Protein AF-A0A6G6Z440-F1 (afdb_monomer)

Sequence (287 aa):
MNISVQVFDPDRIATDVQLFCSEIDHDPWVMFHGTSGFNADAIEREGFRPQLNMVSREELQRVASVYEAMKWAGESWGGLPVLKPFSLDHDLRDPTTGLLFFAETSLRALLYATLDFAGGEKLRALRFAFADLDSYLREPAVRERHETKMLANFRSLIGMNAHPSMIEIARPVKVDLDWLREQMDALANIRWVADDAERRHDHGIVYAVKMTPDDLQGLQWNSSMGIEATTTIPASKMLAKIAVPRDYSCNLFADCGDEYIRRQSAGLIPALARQANRAAPGSVSLT

pLDDT: mean 91.92, std 10.69, range [34.53, 98.75]

Nearest PDB structures (foldseek):
  5qsu-assembly3_B  TM=1.880E-01  e=3.487E+00  Homo sapiens

Solvent-accessible surface area (backbone atoms only — not comparable to full-atom values): 15704 Å² total; per-residue (Å²): 134,85,58,42,78,49,76,71,50,72,63,44,39,74,74,68,72,37,69,59,59,67,76,59,66,67,32,40,37,39,36,14,36,31,31,32,42,88,50,44,69,56,34,64,74,67,11,51,58,47,57,82,61,98,68,48,65,69,59,53,46,55,58,52,48,54,32,59,74,57,74,47,61,67,83,47,74,54,4,48,68,35,35,45,59,52,37,56,66,49,51,42,58,46,90,89,49,38,59,36,70,26,22,77,40,56,64,64,9,44,49,33,16,22,49,79,18,15,67,33,68,66,27,28,10,47,46,39,34,54,52,34,53,51,42,47,74,72,33,69,67,54,45,53,53,50,53,50,52,36,49,50,54,33,52,49,38,58,76,67,67,52,60,69,69,59,48,60,74,39,52,72,71,86,77,58,66,66,62,50,50,54,52,50,63,77,40,42,68,61,52,47,55,26,51,47,32,42,71,62,40,73,25,7,29,35,37,37,33,55,57,55,83,82,55,52,73,51,47,46,71,39,99,89,72,29,34,37,28,69,51,69,46,54,42,87,34,45,53,30,38,31,60,38,62,46,86,50,77,74,67,89,80,64,83,54,61,70,62,53,54,55,36,59,72,37,55,45,54,42,50,38,54,53,50,55,61,66,75,52,86,74,80,73,84,82,125

Secondary structure (DSSP, 8-state):
--PEEEPP-HHHHHHHS-SS-HHHHT-TTEEEEEEEGGGHHHHHHH-B--PPPSS-HHHHHHHHHHHHHHT---S-TTSHHHIIIIIIIIITSSTT---EEEBSSHHHHHHHTSGGGTT-HHHHHHHHHHHHHHHHHH-HHHHHHHHHHHHHHHHHHHHTT--HHHHHHT---PPPHHHHHHHHHTTHHHHHHHHHHHHH-SEEEEEEEE--GGGGTTEEEETTTEEEESS-B-GGGEEEEEEEETT----TT---HHHHHHHTTSSHHHHHH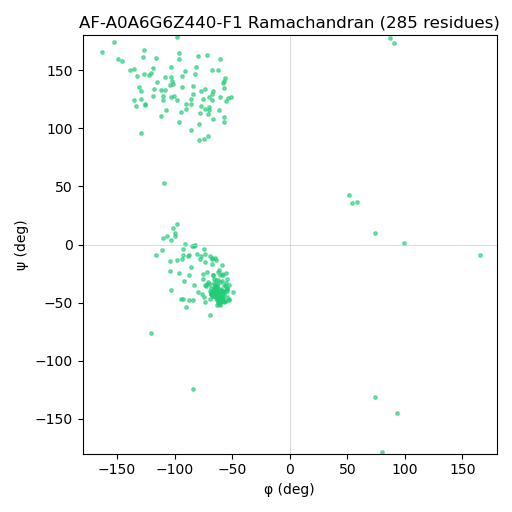HHHHHH-TT-----

Mean predicted aligned error: 5.08 Å

Foldseek 3Di:
DDAAEDEADVVCCVPVVAGDPCVQQLPLQKWKAKAFPVCVVVCLVFNDDLDLDPAALVLLVLLLVLCLVQVHCFPDCLANVCQCCPPNVPQCVDNVFGKDFIASGLLVNVQCFELCNQVHSNLNRHLRSLVRLVCCLVPPVSLVVSQVVLVVVLVVCVVVVHDPVVNVSSPHDDDDSVVSVVSCVVSVVSNCSSVVSSVPRQWMKMWMFGDDLVQLVQWAADPVGHIMGRHGDGSVRTRHMYIGGHPDDRDPPSDPPVSSVSSCVDHDNVSNVVVVVVVDPPPDDDD

Radius of gyration: 21.65 Å; Cα contacts (8 Å, |Δi|>4): 440; chains: 1; bounding box: 49×53×55 Å

Structure (mmCIF, N/CA/C/O backbone):
data_AF-A0A6G6Z440-F1
#
_entry.id   AF-A0A6G6Z440-F1
#
loop_
_atom_site.group_PDB
_atom_site.id
_atom_site.type_symbol
_atom_site.label_atom_id
_atom_site.label_alt_id
_atom_site.label_comp_id
_atom_site.label_asym_id
_atom_site.label_entity_id
_atom_site.label_seq_id
_atom_site.pdbx_PDB_ins_code
_atom_site.Cartn_x
_atom_site.Cartn_y
_atom_site.Cartn_z
_atom_site.occupancy
_atom_site.B_iso_or_equiv
_atom_site.auth_seq_id
_atom_site.auth_comp_id
_atom_site.auth_asym_id
_atom_site.auth_atom_id
_atom_site.pdbx_PDB_model_num
ATOM 1 N N . MET A 1 1 ? -10.054 -11.660 27.074 1.00 59.09 1 MET A N 1
ATOM 2 C CA . MET A 1 1 ? -10.934 -10.547 26.659 1.00 59.09 1 MET A CA 1
ATOM 3 C C . MET A 1 1 ? -11.749 -11.037 25.484 1.00 59.09 1 MET A C 1
ATOM 5 O O . MET A 1 1 ? -11.172 -11.704 24.637 1.00 59.09 1 MET A O 1
ATOM 9 N N . ASN A 1 2 ? -13.050 -10.754 25.455 1.00 77.88 2 ASN A N 1
ATOM 10 C CA . ASN A 1 2 ? -13.907 -11.158 24.343 1.00 77.88 2 ASN A CA 1
ATOM 11 C C . ASN A 1 2 ? -14.021 -9.980 23.375 1.00 77.88 2 ASN A C 1
ATOM 13 O O . ASN A 1 2 ? -14.682 -8.996 23.693 1.00 77.88 2 ASN A O 1
ATOM 17 N N . ILE A 1 3 ? -13.341 -10.073 22.233 1.00 89.69 3 ILE A N 1
ATOM 18 C CA . ILE A 1 3 ? -13.532 -9.149 21.109 1.00 89.69 3 ILE A CA 1
ATOM 19 C C . ILE A 1 3 ? -14.946 -9.381 20.571 1.00 89.69 3 ILE A C 1
ATOM 21 O O . ILE A 1 3 ? -15.341 -10.530 20.360 1.00 89.69 3 ILE A O 1
ATOM 25 N N . SER A 1 4 ? -15.710 -8.311 20.356 1.00 93.69 4 SER A N 1
ATOM 26 C CA . SER A 1 4 ? -17.041 -8.417 19.757 1.00 93.69 4 SER A CA 1
ATOM 27 C C . SER A 1 4 ? -16.920 -8.805 18.280 1.00 93.69 4 SER A C 1
ATOM 29 O O . SER A 1 4 ? -16.320 -8.082 17.486 1.00 93.69 4 SER A O 1
ATOM 31 N N . VAL A 1 5 ? -17.461 -9.960 17.893 1.00 94.00 5 VAL A N 1
ATOM 32 C CA . VAL A 1 5 ? -17.511 -10.373 16.484 1.00 94.00 5 VAL A CA 1
ATOM 33 C C . VAL A 1 5 ? -18.811 -9.852 15.888 1.00 94.00 5 VAL A C 1
ATOM 35 O O . VAL A 1 5 ? -19.889 -10.252 16.326 1.00 94.00 5 VAL A O 1
ATOM 38 N N . GLN A 1 6 ? -18.709 -8.961 14.904 1.00 95.38 6 GLN A N 1
ATOM 39 C CA . GLN A 1 6 ? -19.866 -8.456 14.167 1.00 95.38 6 GLN A CA 1
ATOM 40 C C . GLN A 1 6 ? -19.961 -9.120 12.790 1.00 95.38 6 GLN A C 1
ATOM 42 O O . GLN A 1 6 ? -18.967 -9.586 12.229 1.00 95.38 6 GLN A O 1
ATOM 47 N N . VAL A 1 7 ? -21.183 -9.199 12.270 1.00 94.94 7 VAL A N 1
ATOM 48 C CA . VAL A 1 7 ? -21.471 -9.795 10.962 1.00 94.94 7 VAL A CA 1
ATOM 49 C C . VAL A 1 7 ? -21.242 -8.746 9.881 1.00 94.94 7 VAL A C 1
ATOM 51 O O . VAL A 1 7 ? -21.651 -7.598 10.042 1.00 94.94 7 VAL A O 1
ATOM 54 N N . PHE A 1 8 ? -20.592 -9.147 8.791 1.00 96.00 8 PHE A N 1
ATOM 55 C CA . PHE A 1 8 ? -20.442 -8.300 7.616 1.00 96.00 8 PHE A CA 1
ATOM 56 C C . PHE A 1 8 ? -21.798 -8.076 6.947 1.00 96.00 8 PHE A C 1
ATOM 58 O O . PHE A 1 8 ? -22.486 -9.033 6.597 1.00 96.00 8 PHE A O 1
ATOM 65 N N . ASP A 1 9 ? -22.158 -6.809 6.780 1.00 93.81 9 ASP A N 1
ATOM 66 C CA . ASP A 1 9 ? -23.457 -6.373 6.283 1.00 93.81 9 ASP A CA 1
ATOM 67 C C . ASP A 1 9 ? -23.237 -5.375 5.131 1.00 93.81 9 ASP A C 1
ATOM 69 O O . ASP A 1 9 ? -22.963 -4.197 5.380 1.00 93.81 9 ASP A O 1
ATOM 73 N N . PRO A 1 10 ? -23.276 -5.833 3.865 1.00 89.88 10 PRO A N 1
ATOM 74 C CA . PRO A 1 10 ? -23.046 -4.961 2.718 1.00 89.88 10 PRO A CA 1
ATOM 75 C C . PRO A 1 10 ? -24.149 -3.911 2.547 1.00 89.88 10 PRO A C 1
ATOM 77 O O . PRO A 1 10 ? -23.870 -2.838 2.010 1.00 89.88 10 PRO A O 1
ATOM 80 N N . ASP A 1 11 ? -25.365 -4.186 3.028 1.00 88.81 11 ASP A N 1
ATOM 81 C CA . ASP A 1 11 ? -26.477 -3.243 2.940 1.00 88.81 11 ASP A CA 1
ATOM 82 C C . ASP A 1 11 ? -26.211 -2.043 3.850 1.00 88.81 11 ASP A C 1
ATOM 84 O O . ASP A 1 11 ? -26.340 -0.910 3.394 1.00 88.81 11 ASP A O 1
ATOM 88 N N . ARG A 1 12 ? -25.705 -2.267 5.072 1.00 87.44 12 ARG A N 1
ATOM 89 C CA . ARG A 1 12 ? -25.276 -1.180 5.975 1.00 87.44 12 ARG A CA 1
ATOM 90 C C . ARG A 1 12 ? -24.197 -0.288 5.364 1.00 87.44 12 ARG A C 1
ATOM 92 O O . ARG A 1 12 ? -24.234 0.930 5.525 1.00 87.44 12 ARG A O 1
ATOM 99 N N . ILE A 1 13 ? -23.240 -0.874 4.647 1.00 88.44 13 ILE A N 1
ATOM 100 C CA . ILE A 1 13 ? -22.201 -0.099 3.955 1.00 88.44 13 ILE A CA 1
ATOM 101 C C . ILE A 1 13 ? -22.841 0.782 2.875 1.00 88.44 13 ILE A C 1
ATOM 103 O O . ILE A 1 13 ? -22.465 1.945 2.729 1.00 88.44 13 ILE A O 1
ATOM 107 N N . ALA A 1 14 ? -23.812 0.242 2.134 1.00 85.69 14 ALA A N 1
ATOM 108 C CA . ALA A 1 14 ? -24.500 0.954 1.065 1.00 85.69 14 ALA A CA 1
ATOM 109 C C . ALA A 1 14 ? -25.462 2.044 1.575 1.00 85.69 14 ALA A C 1
ATOM 111 O O . ALA A 1 14 ? -25.615 3.063 0.901 1.00 85.69 14 ALA A O 1
ATOM 112 N N . THR A 1 15 ? -26.109 1.847 2.728 1.00 84.50 15 THR A N 1
ATOM 113 C CA . THR A 1 15 ? -27.111 2.776 3.278 1.00 84.50 15 THR A CA 1
ATOM 114 C C . THR A 1 15 ? -26.525 3.802 4.234 1.00 84.50 15 THR A C 1
ATOM 116 O O . THR A 1 15 ? -26.834 4.986 4.122 1.00 84.50 15 THR A O 1
ATOM 119 N N . ASP A 1 16 ? -25.686 3.355 5.166 1.00 83.94 16 ASP A N 1
ATOM 120 C CA . ASP A 1 16 ? -25.259 4.143 6.327 1.00 83.94 16 ASP A CA 1
ATOM 121 C C . ASP A 1 16 ? -23.783 4.536 6.268 1.00 83.94 16 ASP A C 1
ATOM 123 O O . ASP A 1 16 ? -23.312 5.277 7.134 1.00 83.94 16 ASP A O 1
ATOM 127 N N . VAL A 1 17 ? -23.048 4.053 5.256 1.00 87.00 17 VAL A N 1
ATOM 128 C CA . VAL A 1 17 ? -21.617 4.343 5.074 1.00 87.00 17 VAL A CA 1
ATOM 129 C C . VAL A 1 17 ? -20.823 3.896 6.321 1.00 87.00 17 VAL A C 1
ATOM 131 O O . VAL A 1 17 ? -19.866 4.532 6.759 1.00 87.00 17 VAL A O 1
ATOM 134 N N . GLN A 1 18 ? -21.249 2.777 6.917 1.00 89.69 18 GLN A N 1
ATOM 135 C CA . GLN A 1 18 ? -20.724 2.216 8.165 1.00 89.69 18 GLN A CA 1
ATOM 136 C C . GLN A 1 18 ? -20.456 0.721 8.019 1.00 89.69 18 GLN A C 1
ATOM 138 O O . GLN A 1 18 ? -21.193 0.003 7.344 1.00 89.69 18 GLN A O 1
ATOM 143 N N . LEU A 1 19 ? -19.407 0.249 8.689 1.00 93.19 19 LEU A N 1
ATOM 144 C CA . LEU A 1 19 ? -19.068 -1.171 8.764 1.00 93.19 19 LEU A CA 1
ATOM 145 C C . LEU A 1 19 ? -19.465 -1.765 10.121 1.00 93.19 19 LEU A C 1
ATOM 147 O O . LEU A 1 19 ? -19.961 -2.887 10.182 1.00 93.19 19 LEU A O 1
ATOM 151 N N . PHE A 1 20 ? -19.272 -1.020 11.212 1.00 95.31 20 PHE A N 1
ATOM 152 C CA . PHE A 1 20 ? -19.616 -1.459 12.566 1.00 95.31 20 PHE A CA 1
ATOM 153 C C . PHE A 1 20 ? -20.972 -0.891 13.002 1.00 95.31 20 PHE A C 1
ATOM 155 O O . PHE A 1 20 ? -21.649 -0.184 12.259 1.00 95.31 20 PHE A O 1
ATOM 162 N N . CYS A 1 21 ? -21.433 -1.237 14.207 1.00 93.75 21 CYS A N 1
ATOM 163 C CA . CYS A 1 21 ? -22.525 -0.493 14.831 1.00 93.75 21 CYS A CA 1
ATOM 164 C C . CYS A 1 21 ? -22.107 0.966 15.076 1.00 93.75 21 CYS A C 1
ATOM 166 O O . CYS A 1 21 ? -20.934 1.253 15.339 1.00 93.75 21 CYS A O 1
ATOM 168 N N . SER A 1 22 ? -23.076 1.882 15.053 1.00 92.44 22 SER A N 1
ATOM 169 C CA . SER A 1 22 ? -22.819 3.320 15.174 1.00 92.44 22 SER A CA 1
ATOM 170 C C . SER A 1 22 ? -22.101 3.713 16.469 1.00 92.44 22 SER A C 1
ATOM 172 O O . SER A 1 22 ? -21.407 4.720 16.493 1.00 92.44 22 SER A O 1
ATOM 174 N N . GLU A 1 23 ? -22.223 2.927 17.543 1.00 94.75 23 GLU A N 1
ATOM 175 C CA . GLU A 1 23 ? -21.500 3.165 18.802 1.00 94.75 23 GLU A CA 1
ATOM 176 C C . GLU A 1 23 ? -19.986 3.021 18.639 1.00 94.75 23 GLU A C 1
ATOM 178 O O . GLU A 1 23 ? -19.243 3.744 19.289 1.00 94.75 23 GLU A O 1
ATOM 183 N N . ILE A 1 24 ? -19.532 2.100 17.783 1.00 95.69 24 ILE A N 1
ATOM 184 C CA . ILE A 1 24 ? -18.111 1.893 17.485 1.00 95.69 24 ILE A CA 1
ATOM 185 C C . ILE A 1 24 ? -17.677 2.822 16.357 1.00 95.69 24 ILE A C 1
ATOM 187 O O . ILE A 1 24 ? -16.653 3.494 16.485 1.00 95.69 24 ILE A O 1
ATOM 191 N N . ASP A 1 25 ? -18.452 2.874 15.270 1.00 93.62 25 ASP A N 1
ATOM 192 C CA . ASP A 1 25 ? -18.082 3.662 14.095 1.00 93.62 25 ASP A CA 1
ATOM 193 C C . ASP A 1 25 ? -18.025 5.156 14.403 1.00 93.62 25 ASP A C 1
ATOM 195 O O . ASP A 1 25 ? -17.104 5.814 13.940 1.00 93.62 25 ASP A O 1
ATOM 199 N N . HIS A 1 26 ? -18.901 5.685 15.262 1.00 93.25 26 HIS A N 1
ATOM 200 C CA . HIS A 1 26 ? -18.878 7.100 15.649 1.00 93.25 26 HIS A CA 1
ATOM 201 C C . HIS A 1 26 ? -18.039 7.407 16.896 1.00 93.25 26 HIS A C 1
ATOM 203 O O . HIS A 1 26 ? -17.972 8.566 17.310 1.00 93.25 26 HIS A O 1
ATOM 209 N N . ASP A 1 27 ? -17.404 6.414 17.527 1.00 95.81 27 ASP A N 1
ATOM 210 C CA . ASP A 1 27 ? -16.562 6.670 18.695 1.00 95.81 27 ASP A CA 1
ATOM 211 C C . ASP A 1 27 ? -15.294 7.420 18.259 1.00 95.81 27 ASP A C 1
ATOM 213 O O . ASP A 1 27 ? -14.460 6.854 17.543 1.00 95.81 27 ASP A O 1
ATOM 217 N N . PRO A 1 28 ? -15.083 8.673 18.705 1.00 96.12 28 PRO A N 1
ATOM 218 C CA . PRO A 1 28 ? -13.997 9.507 18.201 1.00 96.12 28 PRO A CA 1
ATOM 219 C C . PRO A 1 28 ? -12.622 9.079 18.739 1.00 96.12 28 PRO A C 1
ATOM 221 O O . PRO A 1 28 ? -11.603 9.659 18.371 1.00 96.12 28 PRO A O 1
ATOM 224 N N . TRP A 1 29 ? -12.575 8.085 19.630 1.00 97.44 29 TRP A N 1
ATOM 225 C CA . TRP A 1 29 ? -11.353 7.475 20.154 1.00 97.44 29 TRP A CA 1
ATOM 226 C C . TRP A 1 29 ? -11.087 6.080 19.588 1.00 97.44 29 TRP A C 1
ATOM 228 O O . TRP A 1 29 ? -10.179 5.396 20.055 1.00 97.44 29 TRP A O 1
ATOM 238 N N . VAL A 1 30 ? -11.864 5.637 18.604 1.00 97.69 30 VAL A N 1
ATOM 239 C CA . VAL A 1 30 ? -11.601 4.389 17.885 1.00 97.69 30 VAL A CA 1
ATOM 240 C C . VAL A 1 30 ? -10.776 4.675 16.632 1.00 97.69 30 VAL A C 1
ATOM 242 O O . VAL A 1 30 ? -10.915 5.712 15.989 1.00 97.69 30 VAL A O 1
ATOM 245 N N . MET A 1 31 ? -9.887 3.758 16.286 1.00 97.50 31 MET A N 1
ATOM 246 C CA . MET A 1 31 ? -9.240 3.702 14.978 1.00 97.50 31 MET A CA 1
ATOM 247 C C . MET A 1 31 ? -9.406 2.303 14.397 1.00 97.50 31 MET A C 1
ATOM 249 O O . MET A 1 31 ? -9.699 1.356 15.133 1.00 97.50 31 MET A O 1
ATOM 253 N N . PHE A 1 32 ? -9.230 2.166 13.087 1.00 98.00 32 PHE A N 1
ATOM 254 C CA . PHE A 1 32 ? -9.562 0.931 12.383 1.00 98.00 32 PHE A CA 1
ATOM 255 C C . PHE A 1 32 ? -8.350 0.332 11.684 1.00 98.00 32 P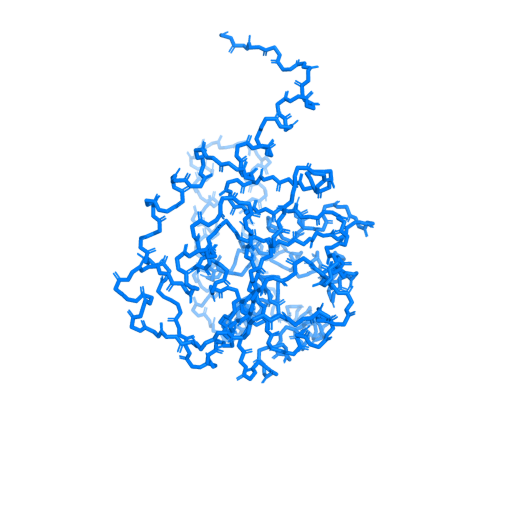HE A C 1
ATOM 257 O O . PHE A 1 32 ? -7.483 1.056 11.213 1.00 98.00 32 PHE A O 1
ATOM 264 N N . HIS A 1 33 ? -8.276 -0.992 11.587 1.00 98.19 33 HIS A N 1
ATOM 265 C CA . HIS A 1 33 ? -7.202 -1.670 10.860 1.00 98.19 33 HIS A CA 1
ATOM 266 C C . HIS A 1 33 ? -7.775 -2.754 9.959 1.00 98.19 33 HIS A C 1
ATOM 268 O O . HIS A 1 33 ? -8.401 -3.689 10.454 1.00 98.19 33 HIS A O 1
ATOM 274 N N . GLY A 1 34 ? -7.554 -2.625 8.654 1.00 97.69 34 GLY A N 1
ATOM 275 C CA . GLY A 1 34 ? -7.864 -3.664 7.680 1.00 97.69 34 GLY A CA 1
ATOM 276 C C . GLY A 1 34 ? -6.649 -4.537 7.422 1.00 97.69 34 GLY A C 1
ATOM 277 O O . GLY A 1 34 ? -5.541 -4.029 7.266 1.00 97.69 34 GLY A O 1
ATOM 278 N N . THR A 1 35 ? -6.852 -5.847 7.383 1.00 97.50 35 THR A N 1
ATOM 279 C CA . THR A 1 35 ? -5.792 -6.814 7.101 1.00 97.50 35 THR A CA 1
ATOM 280 C C . THR A 1 35 ? -6.359 -8.077 6.465 1.00 97.50 35 THR A C 1
ATOM 282 O O . THR A 1 35 ? -7.570 -8.253 6.343 1.00 97.50 35 THR A O 1
ATOM 285 N N . SER A 1 36 ? -5.478 -8.982 6.055 1.00 97.56 36 SER A N 1
ATOM 286 C CA . SER A 1 36 ? -5.867 -10.308 5.571 1.00 97.56 36 SER A CA 1
ATOM 287 C C . SER A 1 36 ? -6.110 -11.280 6.727 1.00 97.56 36 SER A C 1
ATOM 289 O O . SER A 1 36 ? -5.401 -11.235 7.734 1.00 97.56 36 SER A O 1
ATOM 291 N N . GLY A 1 37 ? -7.055 -12.207 6.558 1.00 97.44 37 GLY A N 1
ATOM 292 C CA . GLY A 1 37 ? -7.430 -13.201 7.570 1.00 97.44 37 GLY A CA 1
ATOM 293 C C . GLY A 1 37 ? -6.262 -14.048 8.080 1.00 97.44 37 GLY A C 1
ATOM 294 O O . GLY A 1 37 ? -6.183 -14.339 9.269 1.00 97.44 37 GLY A O 1
ATOM 295 N N . PHE A 1 38 ? -5.267 -14.339 7.237 1.00 96.25 38 PHE A N 1
ATOM 296 C CA . PHE A 1 38 ? -4.073 -15.088 7.648 1.00 96.25 38 PHE A CA 1
ATOM 297 C C . PHE A 1 38 ? -3.182 -14.369 8.684 1.00 96.25 38 PHE A C 1
ATOM 299 O O . PHE A 1 38 ? -2.285 -15.001 9.242 1.00 96.25 38 PHE A O 1
ATOM 306 N N . ASN A 1 39 ? -3.404 -13.075 8.949 1.00 95.19 39 ASN A N 1
ATOM 307 C CA . ASN A 1 39 ? -2.725 -12.325 10.013 1.00 95.19 39 ASN A CA 1
ATOM 308 C C . ASN A 1 39 ? -3.516 -12.308 11.333 1.00 95.19 39 ASN A C 1
ATOM 310 O O . ASN A 1 39 ? -2.965 -11.918 12.366 1.00 95.19 39 ASN A O 1
ATOM 314 N N . ALA A 1 40 ? -4.789 -12.718 11.310 1.00 95.56 40 ALA A N 1
ATOM 315 C CA . ALA A 1 40 ? -5.724 -12.543 12.417 1.00 95.56 40 ALA A CA 1
ATOM 316 C C . ALA A 1 40 ? -5.254 -13.241 13.697 1.00 95.56 40 ALA A C 1
ATOM 318 O O . ALA A 1 40 ? -5.185 -12.613 14.749 1.00 95.56 40 ALA A O 1
ATOM 319 N N . ASP A 1 41 ? -4.836 -14.506 13.600 1.00 95.38 41 ASP A N 1
ATOM 320 C CA . ASP A 1 41 ? -4.390 -15.291 14.758 1.00 95.38 41 ASP A CA 1
ATOM 321 C C . ASP A 1 41 ? -3.205 -14.647 15.489 1.00 95.38 41 ASP A C 1
ATOM 323 O O . ASP A 1 41 ? -3.138 -14.654 16.721 1.00 95.38 41 ASP A O 1
ATOM 327 N N . ALA A 1 42 ? -2.254 -14.083 14.738 1.00 94.75 42 ALA A N 1
ATOM 328 C CA . ALA A 1 42 ? -1.100 -13.403 15.315 1.00 94.75 42 ALA A CA 1
ATOM 329 C C . ALA A 1 42 ? -1.523 -12.100 16.007 1.00 94.75 42 ALA A C 1
ATOM 331 O O . ALA A 1 42 ? -1.154 -11.880 17.160 1.00 94.75 42 ALA A O 1
ATOM 332 N N . ILE A 1 43 ? -2.345 -11.282 15.341 1.00 96.50 43 ILE A N 1
ATOM 333 C CA . ILE A 1 43 ? -2.864 -10.018 15.887 1.00 96.50 43 ILE A CA 1
ATOM 334 C C . ILE A 1 43 ? -3.686 -10.269 17.156 1.00 96.50 43 ILE A C 1
ATOM 336 O O . ILE A 1 43 ? -3.527 -9.576 18.159 1.00 96.50 43 ILE A O 1
ATOM 340 N N . GLU A 1 44 ? -4.537 -11.291 17.151 1.00 96.44 44 GLU A N 1
ATOM 341 C CA . GLU A 1 44 ? -5.430 -11.594 18.267 1.00 96.44 44 GLU A CA 1
ATOM 342 C C . GLU A 1 44 ? -4.697 -12.144 19.485 1.00 96.44 44 GLU A C 1
ATOM 344 O O . GLU A 1 44 ? -5.075 -11.856 20.624 1.00 96.44 44 GLU A O 1
ATOM 349 N N . ARG A 1 45 ? -3.609 -12.883 19.258 1.00 95.69 45 ARG A N 1
ATOM 350 C CA . ARG A 1 45 ? -2.760 -13.412 20.325 1.00 95.69 45 ARG A CA 1
ATOM 351 C C . ARG A 1 45 ? -1.802 -12.365 20.889 1.00 95.69 45 ARG A C 1
ATOM 353 O O . ARG A 1 45 ? -1.561 -12.345 22.094 1.00 95.69 45 ARG A O 1
ATOM 360 N N . GLU A 1 46 ? -1.213 -11.538 20.033 1.00 95.38 46 GLU A N 1
ATOM 361 C CA . GLU A 1 46 ? -0.025 -10.744 20.370 1.00 95.38 46 GLU A CA 1
ATOM 362 C C . GLU A 1 46 ? -0.253 -9.229 20.350 1.00 95.38 46 GLU A C 1
ATOM 364 O O . GLU A 1 46 ? 0.609 -8.476 20.815 1.00 95.38 46 GLU A O 1
ATOM 369 N N . GLY A 1 47 ? -1.410 -8.789 19.855 1.00 96.69 47 GLY A N 1
ATOM 370 C CA . GLY A 1 47 ? -1.681 -7.403 19.500 1.00 96.69 47 GLY A CA 1
ATOM 371 C C . GLY A 1 47 ? -1.106 -7.028 18.133 1.00 96.69 47 GLY A C 1
ATOM 372 O O . GLY A 1 47 ? -0.488 -7.835 17.437 1.00 96.69 47 GLY A O 1
ATOM 373 N N . PHE A 1 48 ? -1.284 -5.765 17.755 1.00 96.06 48 PHE A N 1
ATOM 374 C CA . PHE A 1 48 ? -0.657 -5.209 16.563 1.00 96.06 48 PHE A CA 1
ATOM 375 C C . PHE A 1 48 ? 0.796 -4.897 16.888 1.00 96.06 48 PHE A C 1
ATOM 377 O O . PHE A 1 48 ? 1.083 -4.017 17.700 1.00 96.06 48 PHE A O 1
ATOM 384 N N . ARG A 1 49 ? 1.712 -5.628 16.262 1.00 92.88 49 ARG A N 1
ATOM 385 C CA . ARG A 1 49 ? 3.153 -5.423 16.402 1.00 92.88 49 ARG A CA 1
ATOM 386 C C . ARG A 1 49 ? 3.694 -4.835 15.113 1.00 92.88 49 ARG A C 1
ATOM 388 O O . ARG A 1 49 ? 3.390 -5.399 14.062 1.00 92.88 49 ARG A O 1
ATOM 395 N N . PRO A 1 50 ? 4.521 -3.781 15.171 1.00 83.94 50 PRO A N 1
ATOM 396 C CA . PRO A 1 50 ? 5.327 -3.406 14.023 1.00 83.94 50 PRO A CA 1
ATOM 397 C C . PRO A 1 50 ? 6.180 -4.617 13.633 1.00 83.94 50 PRO A C 1
ATOM 399 O O . PRO A 1 50 ? 7.088 -5.013 14.365 1.00 83.94 50 PRO A O 1
ATOM 402 N N . GLN A 1 51 ? 5.815 -5.295 12.547 1.00 71.56 51 GLN A N 1
ATOM 403 C CA . GLN A 1 51 ? 6.551 -6.470 12.105 1.00 71.56 51 GLN A CA 1
ATOM 404 C C . GLN A 1 51 ? 7.831 -6.011 11.413 1.00 71.56 51 GLN A C 1
ATOM 406 O O . GLN A 1 51 ? 7.799 -5.149 10.537 1.00 71.56 51 GLN A O 1
ATOM 411 N N . LEU A 1 52 ? 8.956 -6.624 11.787 1.00 61.16 52 LEU A N 1
ATOM 412 C CA . LEU A 1 52 ? 10.166 -6.557 10.978 1.00 61.16 52 LEU A CA 1
ATOM 413 C C . LEU A 1 52 ? 9.850 -7.169 9.612 1.00 61.16 52 LEU A C 1
ATOM 415 O O . LEU A 1 52 ? 9.271 -8.249 9.510 1.00 61.16 52 LEU A O 1
ATOM 419 N N . ASN A 1 53 ? 10.150 -6.387 8.587 1.00 66.00 53 ASN A N 1
ATOM 420 C CA . ASN A 1 53 ? 9.477 -6.431 7.301 1.00 66.00 53 ASN A CA 1
ATOM 421 C C . ASN A 1 53 ? 9.505 -7.803 6.618 1.00 66.00 53 ASN A C 1
ATOM 423 O O . ASN A 1 53 ? 10.569 -8.396 6.470 1.00 66.00 53 ASN A O 1
ATOM 427 N N . MET A 1 54 ? 8.353 -8.236 6.088 1.00 82.38 54 MET A N 1
ATOM 428 C CA . MET A 1 54 ? 8.277 -9.389 5.174 1.00 82.38 54 MET A CA 1
ATOM 429 C C . MET A 1 54 ? 9.157 -9.208 3.927 1.00 82.38 54 MET A C 1
ATOM 431 O O . MET A 1 54 ? 9.567 -10.194 3.326 1.00 82.38 54 MET A O 1
ATOM 435 N N . VAL A 1 55 ? 9.415 -7.951 3.543 1.00 89.88 55 VAL A N 1
ATOM 436 C CA . VAL A 1 55 ? 10.303 -7.553 2.446 1.00 89.88 55 VAL A CA 1
ATOM 437 C C . VAL A 1 55 ? 11.182 -6.403 2.923 1.00 89.88 55 VAL A C 1
ATOM 439 O O . VAL A 1 55 ? 10.666 -5.383 3.391 1.00 89.88 55 VAL A O 1
ATOM 442 N N . SER A 1 56 ? 12.498 -6.559 2.822 1.00 90.38 56 SER A N 1
ATOM 443 C CA . SER A 1 56 ? 13.459 -5.587 3.344 1.00 90.38 56 SER A CA 1
ATOM 444 C C . SER A 1 56 ? 13.498 -4.291 2.522 1.00 90.38 56 SER A C 1
ATOM 446 O O . SER A 1 56 ? 13.056 -4.231 1.370 1.00 90.38 56 SER A O 1
ATOM 448 N N . ARG A 1 57 ? 14.064 -3.224 3.103 1.00 91.50 57 ARG A N 1
ATOM 449 C CA . ARG A 1 57 ? 14.282 -1.960 2.382 1.00 91.50 57 ARG A CA 1
ATOM 450 C C . ARG A 1 57 ? 15.192 -2.173 1.175 1.00 91.50 57 ARG A C 1
ATOM 452 O O . ARG A 1 57 ? 14.927 -1.631 0.108 1.00 91.50 57 ARG A O 1
ATOM 459 N N . GLU A 1 58 ? 16.247 -2.963 1.339 1.00 93.12 58 GLU A N 1
ATOM 460 C CA . GLU A 1 58 ? 17.210 -3.295 0.289 1.00 93.12 58 GLU A CA 1
ATOM 461 C C . GLU A 1 58 ? 16.534 -4.055 -0.854 1.00 93.12 58 GLU A C 1
ATOM 463 O O . GLU A 1 58 ? 16.771 -3.757 -2.022 1.00 93.12 58 GLU A O 1
ATOM 468 N N . GLU A 1 59 ? 15.654 -5.000 -0.529 1.00 94.62 59 GLU A N 1
ATOM 469 C CA . GLU A 1 59 ? 14.859 -5.743 -1.506 1.00 94.62 59 GLU A CA 1
ATOM 470 C C . GLU A 1 59 ? 13.938 -4.823 -2.317 1.00 94.62 59 GLU A C 1
ATOM 472 O O . GLU A 1 59 ? 13.940 -4.881 -3.549 1.00 94.62 59 GLU A O 1
ATOM 477 N N . LEU A 1 60 ? 13.220 -3.910 -1.655 1.00 94.75 60 LEU A N 1
ATOM 478 C CA . LEU A 1 60 ? 12.397 -2.907 -2.340 1.00 94.75 60 LEU A CA 1
ATOM 479 C C . LEU A 1 60 ? 13.231 -1.938 -3.181 1.00 94.75 60 LEU A C 1
ATOM 481 O O . LEU A 1 60 ? 12.836 -1.581 -4.292 1.00 94.75 60 LEU A O 1
ATOM 485 N N . GLN A 1 61 ? 14.396 -1.531 -2.677 1.00 96.25 61 GLN A N 1
ATOM 486 C CA . GLN A 1 61 ? 15.303 -0.649 -3.400 1.00 96.25 61 GLN A CA 1
ATOM 487 C C . GLN A 1 61 ? 15.816 -1.318 -4.676 1.00 96.25 61 GLN A C 1
ATOM 489 O O . GLN A 1 61 ? 15.908 -0.654 -5.704 1.00 96.25 61 GLN A O 1
ATOM 494 N N . ARG A 1 62 ? 16.086 -2.630 -4.653 1.00 97.75 62 ARG A N 1
ATOM 495 C CA . ARG A 1 62 ? 16.461 -3.375 -5.863 1.00 97.75 62 ARG A CA 1
ATOM 496 C C . ARG A 1 62 ? 15.353 -3.343 -6.914 1.00 97.75 62 ARG A C 1
ATOM 498 O O . ARG A 1 62 ? 15.662 -3.100 -8.075 1.00 97.75 62 ARG A O 1
ATOM 505 N N . VAL A 1 63 ? 14.085 -3.516 -6.523 1.00 98.00 63 VAL A N 1
ATOM 506 C CA . VAL A 1 63 ? 12.944 -3.374 -7.450 1.00 98.00 63 VAL A CA 1
ATOM 507 C C . VAL A 1 63 ? 12.903 -1.957 -8.027 1.00 98.00 63 VAL A C 1
ATOM 509 O O . VAL A 1 63 ? 12.862 -1.792 -9.243 1.00 98.00 63 VAL A O 1
ATOM 512 N N . ALA A 1 64 ? 12.980 -0.926 -7.180 1.00 97.69 64 ALA A N 1
ATOM 513 C CA . ALA A 1 64 ? 12.956 0.468 -7.624 1.00 97.69 64 ALA A CA 1
ATOM 514 C C . ALA A 1 64 ? 14.110 0.807 -8.584 1.00 97.69 64 ALA A C 1
ATOM 516 O O . ALA A 1 64 ? 13.902 1.492 -9.585 1.00 97.69 64 ALA A O 1
ATOM 517 N N . SER A 1 65 ? 15.308 0.279 -8.335 1.00 98.00 65 SER A N 1
ATOM 518 C CA . SER A 1 65 ? 16.475 0.519 -9.184 1.00 98.00 65 SER A CA 1
ATOM 519 C C . SER A 1 65 ? 16.354 -0.096 -10.582 1.00 98.00 65 SER A C 1
ATOM 521 O O . SER A 1 65 ? 16.932 0.455 -11.518 1.00 98.00 65 SER A O 1
ATOM 523 N N . VAL A 1 66 ? 15.567 -1.166 -10.771 1.00 98.44 66 VAL A N 1
ATOM 524 C CA . VAL A 1 66 ? 15.246 -1.685 -12.118 1.00 98.44 66 VAL A CA 1
ATOM 525 C C . VAL A 1 66 ? 14.503 -0.621 -12.925 1.00 98.44 66 VAL A C 1
ATOM 527 O O . VAL A 1 66 ? 14.907 -0.280 -14.036 1.00 98.44 66 VAL A O 1
ATOM 530 N N . TYR A 1 67 ? 13.460 -0.035 -12.341 1.00 98.31 67 TYR A N 1
ATOM 531 C CA . TYR A 1 67 ? 12.678 1.025 -12.974 1.00 98.31 67 TYR A CA 1
ATOM 532 C C . TYR A 1 67 ? 13.490 2.293 -13.243 1.00 98.31 67 TYR A C 1
ATOM 534 O O . TYR A 1 67 ? 13.385 2.884 -14.319 1.00 98.31 67 TYR A O 1
ATOM 542 N N . GLU A 1 68 ? 14.335 2.695 -12.292 1.00 97.00 68 GLU A N 1
ATOM 543 C CA . GLU A 1 68 ? 15.226 3.849 -12.444 1.00 97.00 68 GLU A CA 1
ATOM 544 C C . GLU A 1 68 ? 16.224 3.643 -13.590 1.00 97.00 68 GLU A C 1
ATOM 546 O O . GLU A 1 68 ? 16.400 4.542 -14.414 1.00 97.00 68 GLU A O 1
ATOM 551 N N . ALA A 1 69 ? 16.821 2.451 -13.699 1.00 97.62 69 ALA A N 1
ATOM 552 C CA . ALA A 1 69 ? 17.719 2.102 -14.799 1.00 97.62 69 ALA A CA 1
ATOM 553 C C . ALA A 1 69 ? 16.996 2.094 -16.155 1.00 97.62 69 ALA A C 1
ATOM 555 O O . ALA A 1 69 ? 17.554 2.537 -17.160 1.00 97.62 69 ALA A O 1
ATOM 556 N N . MET A 1 70 ? 15.734 1.658 -16.177 1.00 98.00 70 MET A N 1
ATOM 557 C CA . MET A 1 70 ? 14.874 1.732 -17.359 1.00 98.00 70 MET A CA 1
ATOM 558 C C . MET A 1 70 ? 14.390 3.156 -17.664 1.00 98.00 70 MET A C 1
ATOM 560 O O . MET A 1 70 ? 13.908 3.386 -18.766 1.00 98.00 70 MET A O 1
ATOM 564 N N . LYS A 1 71 ? 14.504 4.106 -16.724 1.00 97.12 71 LYS A N 1
ATOM 565 C CA . LYS A 1 71 ? 13.864 5.437 -16.772 1.00 97.12 71 LYS A CA 1
ATOM 566 C C . LYS A 1 71 ? 12.346 5.362 -16.976 1.00 97.12 71 LYS A C 1
ATOM 568 O O . LYS A 1 71 ? 11.744 6.223 -17.620 1.00 97.12 71 LYS A O 1
ATOM 573 N N . TRP A 1 72 ? 11.729 4.347 -16.379 1.00 97.50 72 TRP A N 1
ATOM 574 C CA . TRP A 1 72 ? 10.309 4.046 -16.503 1.00 97.50 72 TRP A CA 1
ATOM 575 C C . TRP A 1 72 ? 9.641 4.048 -15.130 1.00 97.50 72 TRP A C 1
ATOM 577 O O . TRP A 1 72 ? 10.250 3.633 -14.155 1.00 97.50 72 TRP A O 1
ATOM 587 N N . ALA A 1 73 ? 8.384 4.482 -15.044 1.00 96.06 73 ALA A N 1
ATOM 588 C CA . ALA A 1 73 ? 7.612 4.457 -13.799 1.00 96.06 73 ALA A CA 1
ATOM 589 C C . ALA A 1 73 ? 6.576 3.318 -13.747 1.00 96.06 73 ALA A C 1
ATOM 591 O O . ALA A 1 73 ? 5.808 3.253 -12.793 1.00 96.06 73 ALA A O 1
ATOM 592 N N . GLY A 1 74 ? 6.540 2.444 -14.759 1.00 97.31 74 GLY A N 1
ATOM 593 C CA . GLY A 1 74 ? 5.448 1.486 -14.952 1.00 97.31 74 GLY A CA 1
ATOM 594 C C . GLY A 1 74 ? 4.281 2.064 -15.760 1.00 97.31 74 GLY A C 1
ATOM 595 O O . GLY A 1 74 ? 4.305 3.229 -16.172 1.00 97.31 74 GLY A O 1
ATOM 596 N N . GLU A 1 75 ? 3.272 1.237 -16.027 1.00 96.88 75 GLU A N 1
ATOM 597 C CA . GLU A 1 75 ? 1.985 1.667 -16.602 1.00 96.88 75 GLU A CA 1
ATOM 598 C C . GLU A 1 75 ? 0.889 1.699 -15.527 1.00 96.88 75 GLU A C 1
ATOM 600 O O . GLU A 1 75 ? -0.072 2.460 -15.664 1.00 96.88 75 GLU A O 1
ATOM 605 N N . SER A 1 76 ? 1.048 0.941 -14.435 1.00 95.81 76 SER A N 1
ATOM 606 C 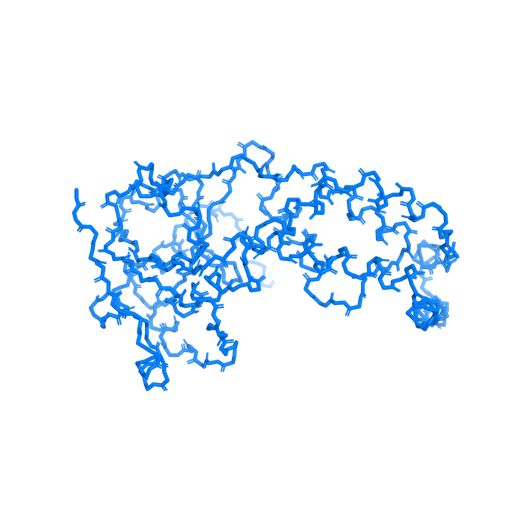CA . SER A 1 76 ? 0.148 0.984 -13.286 1.00 95.81 76 SER A CA 1
ATOM 607 C C . SER A 1 76 ? 0.500 2.115 -12.320 1.00 95.81 76 SER A C 1
ATOM 609 O O . SER A 1 76 ? 1.618 2.216 -11.812 1.00 95.81 76 SER A O 1
ATOM 611 N N . TRP A 1 77 ? -0.506 2.911 -11.950 1.00 94.38 77 TRP A N 1
ATOM 612 C CA . TRP A 1 77 ? -0.393 3.884 -10.858 1.00 94.38 77 TRP A CA 1
ATOM 613 C C . TRP A 1 77 ? -0.245 3.229 -9.482 1.00 94.38 77 TRP A C 1
ATOM 615 O O . TRP A 1 77 ? 0.178 3.900 -8.550 1.00 94.38 77 TRP A O 1
ATOM 625 N N . GLY A 1 78 ? -0.573 1.939 -9.352 1.00 94.25 78 GLY A N 1
ATOM 626 C CA . GLY A 1 78 ? -0.422 1.176 -8.114 1.00 94.25 78 GLY A CA 1
ATOM 627 C C . GLY A 1 78 ? 0.954 0.532 -7.930 1.00 94.25 78 GLY A C 1
ATOM 628 O O . GLY A 1 78 ? 1.200 -0.006 -6.861 1.00 94.25 78 GLY A O 1
ATOM 629 N N . GLY A 1 79 ? 1.830 0.552 -8.944 1.00 96.44 79 GLY A N 1
ATOM 630 C CA . GLY A 1 79 ? 3.151 -0.091 -8.916 1.00 96.44 79 GLY A CA 1
ATOM 631 C C . GLY A 1 79 ? 4.231 0.773 -8.262 1.00 96.44 79 GLY A C 1
ATOM 632 O O . GLY A 1 79 ? 4.089 1.236 -7.129 1.00 96.44 79 GLY A O 1
ATOM 633 N N . LEU A 1 80 ? 5.320 1.035 -8.994 1.00 96.44 80 LEU A N 1
ATOM 634 C CA . LEU A 1 80 ? 6.416 1.897 -8.533 1.00 96.44 80 LEU A CA 1
ATOM 635 C C . LEU A 1 80 ? 5.960 3.263 -7.970 1.00 96.44 80 LEU A C 1
ATOM 637 O O . LEU A 1 80 ? 6.519 3.667 -6.943 1.00 96.44 80 LEU A O 1
ATOM 641 N N . PRO A 1 81 ? 4.971 3.970 -8.569 1.00 95.81 81 PRO A N 1
ATOM 642 C CA . PRO A 1 81 ? 4.529 5.273 -8.073 1.00 95.81 81 PRO A CA 1
ATOM 643 C C . PRO A 1 81 ? 3.961 5.235 -6.652 1.00 95.81 81 PRO A C 1
ATOM 645 O O . PRO A 1 81 ? 3.966 6.262 -5.986 1.00 95.81 81 PRO A O 1
ATOM 648 N N . VAL A 1 82 ? 3.505 4.072 -6.178 1.00 94.31 82 VAL A N 1
ATOM 649 C CA . VAL A 1 82 ? 3.120 3.854 -4.778 1.00 94.31 82 VAL A CA 1
ATOM 650 C C . VAL A 1 82 ? 4.287 3.265 -3.997 1.00 94.31 82 VAL A C 1
ATOM 652 O O . VAL A 1 82 ? 4.624 3.773 -2.930 1.00 94.31 82 VAL A O 1
ATOM 655 N N . LEU A 1 83 ? 4.951 2.236 -4.537 1.00 93.25 83 LEU A N 1
ATOM 656 C CA . LEU A 1 83 ? 5.994 1.484 -3.838 1.00 93.25 83 LEU A CA 1
ATOM 657 C C . LEU A 1 83 ? 7.096 2.388 -3.273 1.00 93.25 83 LEU A C 1
ATOM 659 O O . LEU A 1 83 ? 7.472 2.249 -2.110 1.00 93.25 83 LEU A O 1
ATOM 663 N N . LYS A 1 84 ? 7.603 3.330 -4.075 1.00 92.75 84 LYS A N 1
ATOM 664 C CA . LYS A 1 84 ? 8.705 4.203 -3.659 1.00 92.75 84 LYS A CA 1
ATOM 665 C C . LYS A 1 84 ? 8.290 5.199 -2.562 1.00 92.75 84 LYS A C 1
ATOM 667 O O . LYS A 1 84 ? 8.837 5.086 -1.465 1.00 92.75 84 LYS A O 1
ATOM 672 N N . PRO A 1 85 ? 7.316 6.104 -2.774 1.00 91.00 85 PRO A N 1
ATOM 673 C CA . PRO A 1 85 ? 6.960 7.082 -1.749 1.00 91.00 85 PRO A CA 1
ATOM 674 C C . PRO A 1 85 ? 6.354 6.439 -0.496 1.00 91.00 85 PRO A C 1
ATOM 676 O O . PRO A 1 85 ? 6.678 6.851 0.614 1.00 91.00 85 PRO A O 1
ATOM 679 N N . PHE A 1 86 ? 5.507 5.413 -0.647 1.00 87.69 86 PHE A N 1
ATOM 680 C CA . PHE A 1 86 ? 4.863 4.764 0.496 1.00 87.69 86 PHE A CA 1
ATOM 681 C C . PHE A 1 86 ? 5.845 3.886 1.275 1.00 87.69 86 PHE A C 1
ATOM 683 O O . PHE A 1 86 ? 5.933 3.982 2.496 1.00 87.69 86 PHE A O 1
ATOM 690 N N . SER A 1 87 ? 6.589 3.010 0.593 1.00 87.88 87 SER A N 1
ATOM 691 C CA . SER A 1 87 ? 7.424 2.032 1.297 1.00 87.88 87 SER A CA 1
ATOM 692 C C . SER A 1 87 ? 8.830 2.551 1.567 1.00 87.88 87 SER A C 1
ATOM 694 O O . SER A 1 87 ? 9.271 2.531 2.709 1.00 87.88 87 SER A O 1
ATOM 696 N N . LEU A 1 88 ? 9.554 3.020 0.548 1.00 87.19 88 LEU A N 1
ATOM 697 C CA . LEU A 1 88 ? 10.953 3.431 0.716 1.00 87.19 88 LEU A CA 1
ATOM 698 C C . LEU A 1 88 ? 11.083 4.787 1.413 1.00 87.19 88 LEU A C 1
ATOM 700 O O . LEU A 1 88 ? 11.934 4.939 2.287 1.00 87.19 88 LEU A O 1
ATOM 704 N N . ASP A 1 89 ? 10.268 5.772 1.059 1.00 87.94 89 ASP A N 1
ATOM 705 C CA . ASP A 1 89 ? 10.450 7.125 1.599 1.00 87.94 89 ASP A CA 1
ATOM 706 C C . ASP A 1 89 ? 9.746 7.320 2.952 1.00 87.94 89 ASP A C 1
ATOM 708 O O . ASP A 1 89 ? 10.117 8.216 3.716 1.00 87.94 89 ASP A O 1
ATOM 712 N N . HIS A 1 90 ? 8.774 6.457 3.270 1.00 86.69 90 HIS A N 1
ATOM 713 C CA . HIS A 1 90 ? 7.929 6.588 4.452 1.00 86.69 90 HIS A CA 1
ATOM 714 C C . HIS A 1 90 ? 8.017 5.386 5.404 1.00 86.69 90 HIS A C 1
ATOM 716 O O . HIS A 1 90 ? 8.683 5.488 6.433 1.00 86.69 90 HIS A O 1
ATOM 722 N N . ASP A 1 91 ? 7.382 4.254 5.077 1.00 84.38 91 ASP A N 1
ATOM 723 C CA . ASP A 1 91 ? 7.267 3.081 5.968 1.00 84.38 91 ASP A CA 1
ATOM 724 C C . ASP A 1 91 ? 8.627 2.526 6.421 1.00 84.38 91 ASP A C 1
ATOM 726 O O . ASP A 1 91 ? 8.838 2.235 7.591 1.00 84.38 91 ASP A O 1
ATOM 730 N N . LEU A 1 92 ? 9.592 2.446 5.503 1.00 84.25 92 LEU A N 1
ATOM 731 C CA . LEU A 1 92 ? 10.931 1.910 5.757 1.00 84.25 92 LEU A CA 1
ATOM 732 C C . LEU A 1 92 ? 11.989 2.991 5.939 1.00 84.25 92 LEU A C 1
ATOM 734 O O . LEU A 1 92 ? 13.183 2.694 5.820 1.00 84.25 92 LEU A O 1
ATOM 738 N N . ARG A 1 93 ? 11.585 4.251 6.144 1.00 83.75 93 ARG A N 1
ATOM 739 C CA . ARG A 1 93 ? 12.516 5.383 6.263 1.00 83.75 93 ARG A CA 1
ATOM 740 C C . ARG A 1 93 ? 13.563 5.136 7.346 1.00 83.75 93 ARG A C 1
ATOM 742 O O . ARG A 1 93 ? 14.725 5.483 7.156 1.00 83.75 93 ARG A O 1
ATOM 749 N N . ASP A 1 94 ? 13.148 4.523 8.447 1.00 80.81 94 ASP A N 1
ATOM 750 C CA . ASP A 1 94 ? 14.034 4.052 9.499 1.00 80.81 94 ASP A CA 1
ATOM 751 C C . ASP A 1 94 ? 14.101 2.514 9.449 1.00 80.81 94 ASP A C 1
ATOM 753 O O . ASP A 1 94 ? 13.097 1.845 9.679 1.00 80.81 94 ASP A O 1
ATOM 757 N N . PRO A 1 95 ? 15.270 1.920 9.155 1.00 71.81 95 PRO A N 1
ATOM 758 C CA . PRO A 1 95 ? 15.410 0.468 9.064 1.00 71.81 95 PRO A CA 1
ATOM 759 C C . PRO A 1 95 ? 15.235 -0.240 10.416 1.00 71.81 95 PRO A C 1
ATOM 761 O O . PRO A 1 95 ? 15.120 -1.464 10.454 1.00 71.81 95 PRO A O 1
ATOM 764 N N . THR A 1 96 ? 15.242 0.507 11.523 1.00 72.62 96 THR A N 1
ATOM 765 C CA . THR A 1 96 ? 15.135 -0.026 12.885 1.00 72.62 96 THR A CA 1
ATOM 766 C C . THR A 1 96 ? 13.722 0.032 13.453 1.00 72.62 96 THR A C 1
ATOM 768 O O . THR A 1 96 ? 13.449 -0.632 14.455 1.00 72.62 96 THR A O 1
ATOM 771 N N . THR A 1 97 ? 12.813 0.776 12.817 1.00 72.12 97 THR A N 1
ATOM 772 C CA . THR A 1 97 ? 11.438 0.943 13.290 1.00 72.12 97 THR A CA 1
ATOM 773 C C . THR A 1 97 ? 10.444 0.576 12.192 1.00 72.12 97 THR A C 1
ATOM 775 O O . THR A 1 97 ? 10.456 1.127 11.099 1.00 72.12 97 THR A O 1
ATOM 778 N N . GLY A 1 98 ? 9.582 -0.403 12.475 1.00 81.75 98 GLY A N 1
ATOM 779 C CA . GLY A 1 98 ? 8.400 -0.654 11.653 1.00 81.75 98 GLY A CA 1
ATOM 780 C C . GLY A 1 98 ? 7.277 0.304 12.040 1.00 81.75 98 GLY A C 1
ATOM 781 O O . GLY A 1 98 ? 7.196 0.724 13.200 1.00 81.75 98 GLY A O 1
ATOM 782 N N . LEU A 1 99 ? 6.384 0.601 11.099 1.00 89.94 99 LEU A N 1
ATOM 783 C CA . LEU A 1 99 ? 5.153 1.336 11.368 1.00 89.94 99 LEU A CA 1
ATOM 784 C C . LEU A 1 99 ? 3.937 0.417 11.266 1.00 89.94 99 LEU A C 1
ATOM 786 O O . LEU A 1 99 ? 3.866 -0.498 10.447 1.0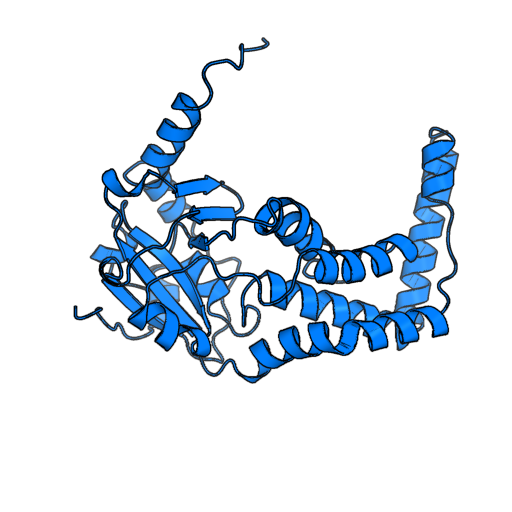0 89.94 99 LEU A O 1
ATOM 790 N N . LEU A 1 100 ? 2.959 0.676 12.124 1.00 93.31 100 LEU A N 1
ATOM 791 C CA . LEU A 1 100 ? 1.603 0.169 11.976 1.00 93.31 100 LEU A CA 1
ATOM 792 C C . LEU A 1 100 ? 0.728 1.278 11.414 1.00 93.31 100 LEU A C 1
ATOM 794 O O . LEU A 1 100 ? 0.802 2.407 11.890 1.00 93.31 100 LEU A O 1
ATOM 798 N N . PHE A 1 101 ? -0.140 0.938 10.469 1.00 95.00 101 PHE A N 1
ATOM 799 C CA . PHE A 1 101 ? -1.074 1.884 9.871 1.00 95.00 101 PHE A CA 1
ATOM 800 C C . PHE A 1 101 ? -2.506 1.543 10.268 1.00 95.00 101 PHE A C 1
ATOM 802 O O . PHE A 1 101 ? -2.939 0.392 10.181 1.00 95.00 101 PHE A O 1
ATOM 809 N N . PHE A 1 102 ? -3.242 2.561 10.686 1.00 97.25 102 PHE A N 1
ATOM 810 C CA . PHE A 1 102 ? -4.650 2.508 11.037 1.00 97.25 102 PHE A CA 1
ATOM 811 C C . PHE A 1 102 ? -5.398 3.581 10.249 1.00 97.25 102 PHE A C 1
ATOM 813 O O . PHE A 1 102 ? -4.883 4.661 9.972 1.00 97.25 102 PHE A O 1
ATOM 820 N N . ALA A 1 103 ? -6.637 3.291 9.893 1.00 95.56 103 ALA A N 1
ATOM 821 C CA . ALA A 1 103 ? -7.526 4.228 9.249 1.00 95.56 103 ALA A CA 1
ATOM 822 C C . ALA A 1 103 ? -8.345 5.004 10.280 1.00 95.56 103 ALA A C 1
ATOM 824 O O . ALA A 1 103 ? -8.720 4.493 11.340 1.00 95.56 103 ALA A O 1
ATOM 825 N N . GLU A 1 104 ? -8.679 6.237 9.919 1.00 94.69 104 GLU A N 1
ATOM 826 C CA . GLU A 1 104 ? -9.585 7.072 10.692 1.00 94.69 104 GLU A CA 1
ATOM 827 C C . GLU A 1 104 ? -11.013 6.533 10.635 1.00 94.69 104 GLU A C 1
ATOM 829 O O . GLU A 1 104 ? -11.719 6.618 11.630 1.00 94.69 104 GLU A O 1
ATOM 834 N N . THR A 1 105 ? -11.427 5.950 9.507 1.00 94.19 105 THR A N 1
ATOM 835 C CA . THR A 1 105 ? -12.774 5.400 9.299 1.00 94.19 105 THR A CA 1
ATOM 836 C C . THR A 1 105 ? -12.727 3.902 9.009 1.00 94.19 105 THR A C 1
ATOM 838 O O . THR A 1 105 ? -11.757 3.384 8.443 1.00 94.19 105 THR A O 1
ATOM 841 N N . SER A 1 106 ? -13.795 3.192 9.366 1.00 94.94 106 SER A N 1
ATOM 842 C CA . SER A 1 106 ? -13.906 1.753 9.129 1.00 94.94 106 SER A CA 1
ATOM 843 C C . SER A 1 106 ? -13.965 1.401 7.644 1.00 94.94 106 SER A C 1
ATOM 845 O O . SER A 1 106 ? -13.384 0.397 7.241 1.00 94.94 106 SER A O 1
ATOM 847 N N . LEU A 1 107 ? -14.562 2.255 6.807 1.00 93.00 107 LEU A N 1
ATOM 848 C CA . LEU A 1 107 ? -14.577 2.072 5.352 1.00 93.00 107 LEU A CA 1
ATOM 849 C C . LEU A 1 107 ? -13.200 2.239 4.709 1.00 93.00 107 LEU A C 1
ATOM 851 O O . LEU A 1 107 ? -12.842 1.489 3.803 1.00 93.00 107 LEU A O 1
ATOM 855 N N . ARG A 1 108 ? -12.377 3.172 5.199 1.00 92.62 108 ARG A N 1
ATOM 856 C CA . ARG A 1 108 ? -10.991 3.266 4.733 1.00 92.62 108 ARG A CA 1
ATOM 857 C C . ARG A 1 108 ? -10.194 2.027 5.150 1.00 92.62 108 ARG A C 1
ATOM 859 O O . ARG A 1 108 ? -9.406 1.527 4.356 1.00 92.62 108 ARG A O 1
ATOM 866 N N . ALA A 1 109 ? -10.418 1.494 6.354 1.00 95.88 109 ALA A N 1
ATOM 867 C CA . ALA A 1 109 ? -9.824 0.216 6.751 1.00 95.88 109 ALA A CA 1
ATOM 868 C C . ALA A 1 109 ? -10.337 -0.958 5.901 1.00 95.88 109 ALA A C 1
ATOM 870 O O . ALA A 1 109 ? -9.555 -1.841 5.564 1.00 95.88 109 ALA A O 1
ATOM 871 N N . LEU A 1 110 ? -11.613 -0.958 5.509 1.00 95.75 110 LEU A N 1
ATOM 872 C CA . LEU A 1 110 ? -12.217 -2.001 4.678 1.00 95.75 110 LEU A CA 1
ATOM 873 C C . LEU A 1 110 ? -11.470 -2.206 3.357 1.00 95.75 110 LEU A C 1
ATOM 875 O O . LEU A 1 110 ? -11.303 -3.348 2.937 1.00 95.75 110 LEU A O 1
ATOM 879 N N . LEU A 1 111 ? -10.945 -1.136 2.749 1.00 94.25 111 LEU A N 1
ATOM 880 C CA . LEU A 1 111 ? -10.096 -1.230 1.558 1.00 94.25 111 LEU A CA 1
ATOM 881 C C . LEU A 1 111 ? -8.925 -2.204 1.759 1.00 94.25 111 LEU A C 1
ATOM 883 O O . LEU A 1 111 ? -8.708 -3.099 0.941 1.00 94.25 111 LEU A O 1
ATOM 887 N N . TYR A 1 112 ? -8.220 -2.072 2.883 1.00 95.75 112 TYR A N 1
ATOM 888 C CA . TYR A 1 112 ? -7.053 -2.889 3.228 1.00 95.75 112 TYR A CA 1
ATOM 889 C C . TYR A 1 112 ? -7.403 -4.326 3.641 1.00 95.75 112 TYR A C 1
ATOM 891 O O . TYR A 1 112 ? -6.512 -5.162 3.788 1.00 95.75 112 TYR A O 1
ATOM 899 N N . ALA A 1 113 ? -8.691 -4.626 3.813 1.00 97.44 113 ALA A N 1
ATOM 900 C CA . ALA A 1 113 ? -9.196 -5.974 4.037 1.00 97.44 113 ALA A CA 1
ATOM 901 C C . ALA A 1 113 ? -9.619 -6.681 2.732 1.00 97.44 113 ALA A C 1
ATOM 903 O O . ALA A 1 113 ? -9.985 -7.848 2.775 1.00 97.44 113 ALA A O 1
ATOM 904 N N . THR A 1 114 ? -9.572 -6.020 1.571 1.00 97.06 114 THR A N 1
ATOM 905 C CA . THR A 1 114 ? -9.919 -6.652 0.283 1.00 97.06 114 THR A CA 1
ATOM 906 C C . THR A 1 114 ? -8.783 -7.513 -0.281 1.00 97.06 114 THR A C 1
ATOM 908 O O . THR A 1 114 ? -7.616 -7.351 0.085 1.00 97.06 114 THR A O 1
ATOM 911 N N . LEU A 1 115 ? -9.118 -8.394 -1.232 1.00 97.00 115 LEU A N 1
ATOM 912 C CA . LEU A 1 115 ? -8.154 -9.252 -1.930 1.00 97.00 115 LEU A CA 1
ATOM 913 C C . LEU A 1 115 ? -7.038 -8.457 -2.633 1.00 97.00 115 LEU A C 1
ATOM 915 O O . LEU A 1 115 ? -5.874 -8.840 -2.538 1.00 97.00 115 LEU A O 1
ATOM 919 N N . ASP A 1 116 ? -7.362 -7.329 -3.280 1.00 96.06 116 ASP A N 1
ATOM 920 C CA . ASP A 1 116 ? -6.369 -6.478 -3.969 1.00 96.06 116 ASP A CA 1
ATOM 921 C C . ASP A 1 116 ? -5.285 -5.973 -2.999 1.00 96.06 116 ASP A C 1
ATOM 923 O O . ASP A 1 116 ? -4.113 -5.847 -3.354 1.00 96.06 116 ASP A O 1
ATOM 927 N N . PHE A 1 117 ? -5.648 -5.777 -1.729 1.00 96.25 117 PHE A N 1
ATOM 928 C CA . PHE A 1 117 ? -4.761 -5.336 -0.653 1.00 96.25 117 PHE A CA 1
ATOM 929 C C . PHE A 1 117 ? -4.242 -6.487 0.213 1.00 96.25 117 PHE A C 1
ATOM 931 O O . PHE A 1 117 ? -3.728 -6.255 1.309 1.00 96.25 117 PHE A O 1
ATOM 938 N N . ALA A 1 118 ? -4.315 -7.732 -0.266 1.00 96.31 118 ALA A N 1
ATOM 939 C CA . ALA A 1 118 ? -3.795 -8.876 0.464 1.00 96.31 118 ALA A CA 1
ATOM 940 C C . ALA A 1 118 ? -2.313 -8.687 0.835 1.00 96.31 118 ALA A C 1
ATOM 942 O O . ALA A 1 118 ? -1.460 -8.445 -0.029 1.00 96.31 118 ALA A O 1
ATOM 943 N N . GLY A 1 119 ? -2.026 -8.787 2.138 1.00 93.50 119 GLY A N 1
ATOM 944 C CA . GLY A 1 119 ? -0.707 -8.515 2.717 1.00 93.50 119 GLY A CA 1
ATOM 945 C C . GLY A 1 119 ? -0.304 -7.032 2.816 1.00 93.50 119 GLY A C 1
ATOM 946 O O . GLY A 1 119 ? 0.844 -6.741 3.144 1.00 93.50 119 GLY A O 1
ATOM 947 N N . GLY A 1 120 ? -1.228 -6.102 2.568 1.00 93.50 120 GLY A N 1
ATOM 948 C CA . GLY A 1 120 ? -1.037 -4.655 2.689 1.00 93.50 120 GLY A CA 1
ATOM 949 C C . GLY A 1 120 ? -0.559 -3.958 1.408 1.00 93.50 120 GLY A C 1
ATOM 950 O O . GLY A 1 120 ? -0.217 -4.593 0.408 1.00 93.50 120 GLY A O 1
ATOM 951 N N . GLU A 1 121 ? -0.507 -2.620 1.458 1.00 93.56 121 GLU A N 1
ATOM 952 C CA . GLU A 1 121 ? -0.146 -1.744 0.325 1.00 93.56 121 GLU A CA 1
ATOM 953 C C . GLU A 1 121 ? 1.209 -2.109 -0.295 1.00 93.56 121 GLU A C 1
ATOM 955 O O . GLU A 1 121 ? 1.358 -2.137 -1.511 1.00 93.56 121 GLU A O 1
ATOM 960 N N . LYS A 1 122 ? 2.197 -2.443 0.541 1.00 93.75 122 LYS A N 1
ATOM 961 C CA . LYS A 1 122 ? 3.552 -2.792 0.098 1.00 93.75 122 LYS A CA 1
ATOM 962 C C . LYS A 1 122 ? 3.557 -4.000 -0.842 1.00 93.75 122 LYS A C 1
ATOM 964 O O . LYS A 1 122 ? 4.167 -3.947 -1.908 1.00 93.75 122 LYS A O 1
ATOM 969 N N . LEU A 1 123 ? 2.870 -5.084 -0.469 1.00 95.69 123 LEU A N 1
ATOM 970 C CA . LEU A 1 123 ? 2.810 -6.289 -1.302 1.00 95.69 123 LEU A CA 1
ATOM 971 C C . LEU A 1 123 ? 1.927 -6.077 -2.533 1.00 95.69 123 LEU A C 1
ATOM 973 O O . LEU A 1 123 ? 2.276 -6.542 -3.614 1.00 95.69 123 LEU A O 1
ATOM 977 N N . ARG A 1 124 ? 0.843 -5.306 -2.403 1.00 96.31 124 ARG A N 1
ATOM 978 C CA . ARG A 1 124 ? 0.026 -4.866 -3.541 1.00 96.31 124 ARG A CA 1
ATOM 979 C C . ARG A 1 124 ? 0.850 -4.099 -4.576 1.00 96.31 124 ARG A C 1
ATOM 981 O O . ARG A 1 124 ? 0.824 -4.439 -5.756 1.00 96.31 124 ARG A O 1
ATOM 988 N N . ALA A 1 125 ? 1.630 -3.115 -4.139 1.00 97.06 125 ALA A N 1
ATOM 989 C CA . ALA A 1 125 ? 2.461 -2.318 -5.029 1.00 97.06 125 ALA A CA 1
ATOM 990 C C . ALA A 1 125 ? 3.565 -3.146 -5.702 1.00 97.06 125 ALA A C 1
ATOM 992 O O . ALA A 1 125 ? 3.862 -2.941 -6.879 1.00 97.06 125 ALA A O 1
ATOM 993 N N . LEU A 1 126 ? 4.122 -4.140 -4.999 1.00 97.81 126 LEU A N 1
ATOM 994 C CA . LEU A 1 126 ? 5.031 -5.119 -5.598 1.00 97.81 126 LEU A CA 1
ATOM 995 C C . LEU A 1 126 ? 4.354 -5.962 -6.684 1.00 97.81 126 LEU A C 1
ATOM 997 O O . LEU A 1 126 ? 4.945 -6.124 -7.748 1.00 97.81 126 LEU A O 1
ATOM 1001 N N . ARG A 1 127 ? 3.129 -6.462 -6.462 1.00 98.19 127 ARG A N 1
ATOM 1002 C CA . ARG A 1 127 ? 2.383 -7.216 -7.488 1.00 98.19 127 ARG A CA 1
ATOM 1003 C C . ARG A 1 127 ? 2.193 -6.387 -8.757 1.00 98.19 127 ARG A C 1
ATOM 1005 O O . ARG A 1 127 ? 2.519 -6.856 -9.846 1.00 98.19 127 ARG A O 1
ATOM 1012 N N . PHE A 1 128 ? 1.752 -5.134 -8.623 1.00 98.31 128 PHE A N 1
ATOM 1013 C CA . PHE A 1 128 ? 1.625 -4.226 -9.768 1.00 98.31 128 PHE A CA 1
ATOM 1014 C C . PHE A 1 128 ? 2.965 -3.950 -10.449 1.00 98.31 128 PHE A C 1
ATOM 1016 O O . PHE A 1 128 ? 3.033 -3.945 -11.676 1.00 98.31 128 PHE A O 1
ATOM 1023 N N . ALA A 1 129 ? 4.035 -3.764 -9.674 1.00 98.44 129 ALA A N 1
ATOM 1024 C CA . ALA A 1 129 ? 5.360 -3.556 -10.233 1.00 98.44 129 ALA A CA 1
ATOM 1025 C C . ALA A 1 129 ? 5.829 -4.781 -11.050 1.00 98.44 129 ALA A C 1
ATOM 1027 O O . ALA A 1 129 ? 6.184 -4.674 -12.222 1.00 98.44 129 ALA A O 1
ATOM 1028 N N . PHE A 1 130 ? 5.754 -5.989 -10.493 1.00 98.62 130 PHE A N 1
ATOM 1029 C CA . PHE A 1 130 ? 6.140 -7.187 -11.242 1.00 98.62 130 PHE A CA 1
ATOM 1030 C C . PHE A 1 130 ? 5.252 -7.435 -12.468 1.00 98.62 130 PHE A C 1
ATOM 1032 O O . PHE A 1 130 ? 5.773 -7.829 -13.512 1.00 98.62 130 PHE A O 1
ATOM 1039 N N . ALA A 1 131 ? 3.950 -7.144 -12.386 1.00 98.44 131 ALA A N 1
ATOM 1040 C CA . ALA A 1 131 ? 3.048 -7.226 -13.532 1.00 98.44 131 ALA A CA 1
ATOM 1041 C C . ALA A 1 131 ? 3.442 -6.251 -14.657 1.00 98.44 131 ALA A C 1
ATOM 1043 O O . ALA A 1 131 ? 3.431 -6.634 -15.831 1.00 98.44 131 ALA A O 1
ATOM 1044 N N . ASP A 1 132 ? 3.846 -5.023 -14.319 1.00 98.50 132 ASP A N 1
ATOM 1045 C CA . ASP A 1 132 ? 4.362 -4.048 -15.282 1.00 98.50 132 ASP A CA 1
ATOM 1046 C C . ASP A 1 132 ? 5.659 -4.546 -15.941 1.00 98.50 132 ASP A C 1
ATOM 1048 O O . ASP A 1 132 ? 5.763 -4.533 -17.169 1.00 98.50 132 ASP A O 1
ATOM 1052 N N . LEU A 1 133 ? 6.632 -5.037 -15.162 1.00 98.62 133 LEU A N 1
ATOM 1053 C CA . LEU A 1 133 ? 7.894 -5.564 -15.706 1.00 98.62 133 LEU A CA 1
ATOM 1054 C C . LEU A 1 133 ? 7.666 -6.782 -16.617 1.00 98.62 133 LEU A C 1
ATOM 1056 O O . LEU A 1 133 ? 8.234 -6.854 -17.710 1.00 98.62 133 LEU A O 1
ATOM 1060 N N . ASP A 1 134 ? 6.780 -7.703 -16.230 1.00 98.56 134 ASP A N 1
ATOM 1061 C CA . ASP A 1 134 ? 6.412 -8.831 -17.087 1.00 98.56 134 ASP A CA 1
ATOM 1062 C C . ASP A 1 134 ? 5.761 -8.365 -18.393 1.00 98.56 134 ASP A C 1
ATOM 1064 O O . ASP A 1 134 ? 6.016 -8.937 -19.456 1.00 98.56 134 ASP A O 1
ATOM 1068 N N . SER A 1 135 ? 4.877 -7.367 -18.314 1.00 98.50 135 SER A N 1
ATOM 1069 C CA . SER A 1 135 ? 4.207 -6.801 -19.488 1.00 98.50 135 SER A CA 1
ATOM 1070 C C . SER A 1 135 ? 5.233 -6.132 -20.398 1.00 98.50 135 SER A C 1
ATOM 1072 O O . SER A 1 135 ? 5.206 -6.332 -21.610 1.00 98.50 135 SER A O 1
ATOM 1074 N N . TYR A 1 136 ? 6.222 -5.442 -19.826 1.00 98.62 136 TYR A N 1
ATOM 1075 C CA . TYR A 1 136 ? 7.341 -4.870 -20.569 1.00 98.62 136 TYR A CA 1
ATOM 1076 C C . TYR A 1 136 ? 8.158 -5.929 -21.315 1.00 98.62 136 TYR A C 1
ATOM 1078 O O . TYR A 1 136 ? 8.549 -5.703 -22.461 1.00 98.62 136 TYR A O 1
ATOM 1086 N N . LEU A 1 137 ? 8.406 -7.097 -20.711 1.00 98.62 137 LEU A N 1
ATOM 1087 C CA . LEU A 1 137 ? 9.096 -8.213 -21.368 1.00 98.62 137 LEU A CA 1
ATOM 1088 C C . LEU A 1 137 ? 8.253 -8.843 -22.485 1.00 98.62 137 LEU A C 1
ATOM 1090 O O . LEU A 1 137 ? 8.772 -9.142 -23.566 1.00 98.62 137 LEU A O 1
ATOM 1094 N N . ARG A 1 138 ? 6.954 -9.034 -22.249 1.00 98.56 138 ARG A N 1
ATOM 1095 C CA . ARG A 1 138 ? 6.061 -9.779 -23.150 1.00 98.56 138 ARG A CA 1
ATOM 1096 C C . ARG A 1 138 ? 5.521 -8.944 -24.307 1.00 98.56 138 ARG A C 1
ATOM 1098 O O . ARG A 1 138 ? 5.389 -9.464 -25.412 1.00 98.56 138 ARG A O 1
ATOM 1105 N N . GLU A 1 139 ? 5.252 -7.662 -24.093 1.00 98.56 139 GLU A N 1
ATOM 1106 C CA . GLU A 1 139 ? 4.457 -6.845 -25.010 1.00 98.56 139 GLU A CA 1
ATOM 1107 C C . GLU A 1 139 ? 5.302 -5.765 -25.708 1.00 98.56 139 GLU A C 1
ATOM 1109 O O . GLU A 1 139 ? 5.690 -4.775 -25.081 1.00 98.56 139 GLU A O 1
ATOM 1114 N N . PRO A 1 140 ? 5.551 -5.880 -27.030 1.00 98.38 140 PRO A N 1
ATOM 1115 C CA . PRO A 1 140 ? 6.232 -4.833 -27.799 1.00 98.38 140 PRO A CA 1
ATOM 1116 C C . PRO A 1 140 ? 5.573 -3.456 -27.668 1.00 98.38 140 PRO A C 1
ATOM 1118 O O . PRO A 1 140 ? 6.272 -2.457 -27.531 1.00 98.38 140 PRO A O 1
ATOM 1121 N N . ALA A 1 141 ? 4.240 -3.410 -27.612 1.00 98.44 141 ALA A N 1
ATOM 1122 C CA . ALA A 1 141 ? 3.487 -2.164 -27.511 1.00 98.44 141 ALA A CA 1
ATOM 1123 C C . ALA A 1 141 ? 3.772 -1.383 -26.214 1.00 98.44 141 ALA A C 1
ATOM 1125 O O . ALA A 1 141 ? 3.771 -0.153 -26.231 1.00 98.44 141 ALA A O 1
ATOM 1126 N N . VAL A 1 142 ? 4.029 -2.066 -25.089 1.00 98.38 142 VAL A N 1
ATOM 1127 C CA . VAL A 1 142 ? 4.414 -1.408 -23.826 1.00 98.38 142 VAL A CA 1
ATOM 1128 C C . VAL A 1 142 ? 5.773 -0.722 -23.991 1.00 98.38 142 VAL A C 1
ATOM 1130 O O . VAL A 1 142 ? 5.932 0.442 -23.620 1.00 98.38 142 VAL A O 1
ATOM 1133 N N . ARG A 1 143 ? 6.731 -1.409 -24.626 1.00 98.31 143 ARG A N 1
ATOM 1134 C CA . ARG A 1 143 ? 8.072 -0.872 -24.903 1.00 98.31 143 ARG A CA 1
ATOM 1135 C C . ARG A 1 143 ? 8.018 0.327 -25.841 1.00 98.31 143 ARG A C 1
ATOM 1137 O O . ARG A 1 143 ? 8.597 1.361 -25.533 1.00 98.31 143 ARG A O 1
ATOM 1144 N N . GLU A 1 144 ? 7.252 0.232 -26.925 1.00 98.12 144 GLU A N 1
ATOM 1145 C CA . GLU A 1 144 ? 7.065 1.332 -27.878 1.00 98.12 144 GLU A CA 1
ATOM 1146 C C . GLU A 1 144 ? 6.453 2.577 -27.217 1.00 98.12 144 GLU A C 1
ATOM 1148 O O . GLU A 1 144 ? 6.924 3.697 -27.443 1.00 98.12 144 GLU A O 1
ATOM 1153 N N . ARG A 1 145 ? 5.435 2.408 -26.355 1.00 97.94 145 ARG A N 1
ATOM 1154 C CA . ARG A 1 145 ? 4.851 3.525 -25.590 1.00 97.94 145 ARG A CA 1
ATOM 1155 C C . ARG A 1 145 ? 5.871 4.153 -24.647 1.00 97.94 145 ARG A C 1
ATOM 1157 O O . ARG A 1 145 ? 5.950 5.380 -24.576 1.00 97.94 145 ARG A O 1
ATOM 1164 N N . HIS A 1 146 ? 6.648 3.336 -23.941 1.00 98.00 146 HIS A N 1
ATOM 1165 C CA . HIS A 1 146 ? 7.703 3.809 -23.052 1.00 98.00 146 HIS A CA 1
ATOM 1166 C C . HIS A 1 146 ? 8.783 4.601 -23.812 1.00 98.00 146 HIS A C 1
ATOM 1168 O O . HIS A 1 146 ? 9.062 5.748 -23.458 1.00 98.00 146 HIS A O 1
ATOM 1174 N N . GLU A 1 147 ? 9.324 4.046 -24.898 1.00 97.94 147 GLU A N 1
ATOM 1175 C CA . GLU A 1 147 ? 10.330 4.699 -25.746 1.00 97.94 147 GLU A CA 1
ATOM 1176 C C . GLU A 1 147 ? 9.812 6.020 -26.332 1.00 97.94 147 GLU A C 1
ATOM 1178 O O . GLU A 1 147 ? 10.513 7.037 -26.315 1.00 97.94 147 GLU A O 1
ATOM 1183 N N . THR A 1 148 ? 8.553 6.036 -26.776 1.00 97.81 148 THR A N 1
ATOM 1184 C CA . THR A 1 148 ? 7.893 7.243 -27.286 1.00 97.81 148 THR A CA 1
ATOM 1185 C C . THR A 1 148 ? 7.782 8.322 -26.209 1.00 97.81 148 THR A C 1
ATOM 1187 O O . THR A 1 148 ? 8.142 9.474 -26.464 1.00 97.81 148 THR A O 1
ATOM 1190 N N . LYS A 1 149 ? 7.330 7.967 -24.995 1.00 97.12 149 LYS A N 1
ATOM 1191 C CA . LYS A 1 149 ? 7.231 8.894 -23.853 1.00 97.12 149 LYS A CA 1
ATOM 1192 C C . LYS A 1 149 ? 8.607 9.457 -23.472 1.00 97.12 149 LYS A C 1
ATOM 1194 O O . LYS A 1 149 ? 8.738 10.670 -23.317 1.00 97.12 149 LYS A O 1
ATOM 1199 N N . MET A 1 150 ? 9.642 8.616 -23.388 1.00 96.94 150 MET A N 1
ATOM 1200 C CA . MET A 1 150 ? 11.014 9.063 -23.104 1.00 96.94 150 MET A CA 1
ATOM 1201 C C . MET A 1 150 ? 11.520 10.058 -24.151 1.00 96.94 150 MET A C 1
ATOM 1203 O O . MET A 1 150 ? 12.030 11.124 -23.805 1.00 96.94 150 MET A O 1
ATOM 1207 N N . LEU A 1 151 ? 11.357 9.735 -25.438 1.00 97.75 151 LEU A N 1
ATOM 1208 C CA . LEU A 1 151 ? 11.817 10.591 -26.528 1.00 97.75 151 LEU A CA 1
ATOM 1209 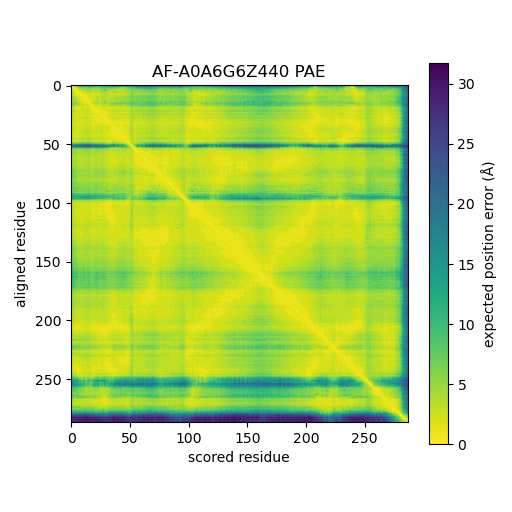C C . LEU A 1 151 ? 11.067 11.929 -26.562 1.00 97.75 151 LEU A C 1
ATOM 1211 O O . LEU A 1 151 ? 11.681 12.969 -26.808 1.00 97.75 151 LEU A O 1
ATOM 1215 N N . ALA A 1 152 ? 9.757 11.914 -26.304 1.00 97.44 152 ALA A N 1
ATOM 1216 C CA . ALA A 1 152 ? 8.949 13.124 -26.199 1.00 97.44 152 ALA A CA 1
ATOM 1217 C C . ALA A 1 152 ? 9.420 14.019 -25.041 1.00 97.44 152 ALA A C 1
ATOM 1219 O O . ALA A 1 152 ? 9.667 15.207 -25.257 1.00 97.44 152 ALA A O 1
ATOM 1220 N N . ASN A 1 153 ? 9.634 13.447 -23.851 1.00 96.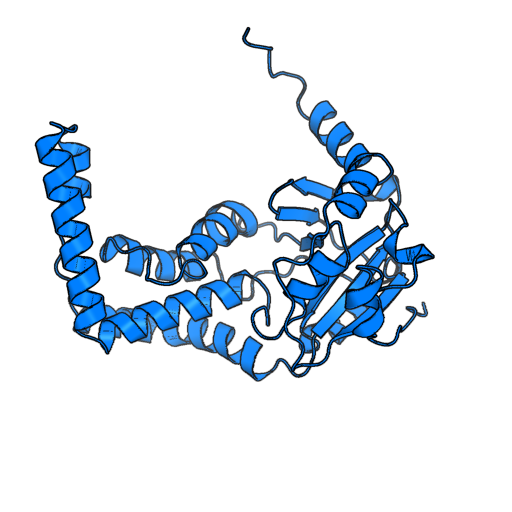06 153 ASN A N 1
ATOM 1221 C CA . ASN A 1 153 ? 10.134 14.175 -22.680 1.00 96.06 153 ASN A CA 1
ATOM 1222 C C . ASN A 1 153 ? 11.523 14.779 -22.934 1.00 96.06 153 ASN A C 1
ATOM 1224 O O . ASN A 1 153 ? 11.752 15.956 -22.659 1.00 96.06 153 ASN A O 1
ATOM 1228 N N . PHE A 1 154 ? 12.436 14.008 -23.527 1.00 97.75 154 PHE A N 1
ATOM 1229 C CA . PHE A 1 154 ? 13.774 14.479 -23.882 1.00 97.75 154 PHE A CA 1
ATOM 1230 C C . PHE A 1 154 ? 13.736 15.653 -24.873 1.00 97.75 154 PHE A C 1
ATOM 1232 O O . PHE A 1 154 ? 14.379 16.681 -24.655 1.00 97.75 154 PHE A O 1
ATOM 1239 N N . ARG A 1 155 ? 12.935 15.539 -25.942 1.00 97.88 155 ARG A N 1
ATOM 1240 C CA . ARG A 1 155 ? 12.749 16.617 -26.931 1.00 97.88 155 ARG A CA 1
ATOM 1241 C C . ARG A 1 155 ? 12.128 17.866 -26.309 1.00 97.88 155 ARG A C 1
ATOM 1243 O O . ARG A 1 155 ? 12.543 18.970 -26.649 1.00 97.88 155 ARG A O 1
ATOM 1250 N N . SER A 1 156 ? 11.171 17.694 -25.397 1.00 97.94 156 SER A N 1
ATOM 1251 C CA . SER A 1 156 ? 10.554 18.800 -24.661 1.00 97.94 156 SER A CA 1
ATOM 1252 C C . SER A 1 156 ? 11.590 19.572 -23.838 1.00 97.94 156 SER A C 1
ATOM 1254 O O . SER A 1 156 ? 11.668 20.792 -23.957 1.00 97.94 156 SER A O 1
ATOM 1256 N N . LEU A 1 157 ? 12.453 18.879 -23.085 1.00 97.62 157 LEU A N 1
ATOM 1257 C CA . LEU A 1 157 ? 13.511 19.515 -22.287 1.00 97.62 157 LEU A CA 1
ATOM 1258 C C . LEU A 1 157 ? 14.518 20.295 -23.142 1.00 97.62 157 LEU A C 1
ATOM 1260 O O . LEU A 1 157 ? 14.909 21.399 -22.762 1.00 97.62 157 LEU A O 1
ATOM 1264 N N . ILE A 1 158 ? 14.896 19.765 -24.310 1.00 97.38 158 ILE A N 1
ATOM 1265 C CA . ILE A 1 158 ? 15.735 20.492 -25.276 1.00 97.38 158 ILE A CA 1
ATOM 1266 C C . ILE A 1 158 ? 15.012 21.747 -25.776 1.00 97.38 158 ILE A C 1
ATOM 1268 O O . ILE A 1 158 ? 15.597 22.828 -25.784 1.00 97.38 158 ILE A O 1
ATOM 1272 N N . GLY A 1 159 ? 13.740 21.622 -26.164 1.00 97.62 159 GLY A N 1
ATOM 1273 C CA . GLY A 1 159 ? 12.938 22.743 -26.662 1.00 97.62 159 GLY A CA 1
ATOM 1274 C C . GLY A 1 159 ? 12.739 23.859 -25.631 1.00 97.62 159 GLY A C 1
ATOM 1275 O O . GLY A 1 159 ? 12.666 25.026 -26.003 1.00 97.62 159 GLY A O 1
ATOM 1276 N N . MET A 1 160 ? 12.710 23.515 -24.341 1.00 97.62 160 MET A N 1
ATOM 1277 C CA . MET A 1 160 ? 12.643 24.471 -23.230 1.00 97.62 160 MET A CA 1
ATOM 1278 C C . MET A 1 160 ? 14.005 25.071 -22.847 1.00 97.62 160 MET A C 1
ATOM 1280 O O . MET A 1 160 ? 14.064 25.873 -21.918 1.00 97.62 160 MET A O 1
ATOM 1284 N N . ASN A 1 161 ? 15.096 24.687 -23.523 1.00 96.81 161 ASN A N 1
ATOM 1285 C CA . ASN A 1 161 ? 16.465 25.050 -23.151 1.00 96.81 161 ASN A CA 1
ATOM 1286 C C . ASN A 1 161 ? 16.761 24.744 -21.668 1.00 96.81 161 ASN A C 1
ATOM 1288 O O . ASN A 1 161 ? 17.329 25.563 -20.941 1.00 96.81 161 ASN A O 1
ATOM 1292 N N . ALA A 1 162 ? 16.310 23.572 -21.203 1.00 97.31 162 ALA A N 1
ATOM 1293 C CA . ALA A 1 162 ? 16.530 23.129 -19.834 1.00 97.31 162 ALA A CA 1
ATOM 1294 C C . ALA A 1 162 ? 18.031 22.998 -19.525 1.00 97.31 162 ALA A C 1
ATOM 1296 O O . ALA A 1 162 ? 18.868 22.846 -20.418 1.00 97.31 162 ALA A O 1
ATOM 1297 N N . HIS A 1 163 ? 18.379 23.019 -18.238 1.00 97.81 163 HIS A N 1
ATOM 1298 C CA . HIS A 1 163 ? 19.768 22.881 -17.811 1.00 97.81 163 HIS A CA 1
ATOM 1299 C C . HIS A 1 163 ? 20.393 21.566 -18.342 1.00 97.81 163 HIS A C 1
ATOM 1301 O O . HIS A 1 163 ? 19.727 20.525 -18.291 1.00 97.81 163 HIS A O 1
ATOM 1307 N N . PRO A 1 164 ? 21.670 21.553 -18.789 1.00 96.88 164 PRO A N 1
ATOM 1308 C CA . PRO A 1 164 ? 22.295 20.374 -19.399 1.00 96.88 164 PRO A CA 1
ATOM 1309 C C . PRO A 1 164 ? 22.208 19.086 -18.569 1.00 96.88 164 PRO A C 1
ATOM 1311 O O . PRO A 1 164 ? 22.021 18.008 -19.126 1.00 96.88 164 PRO A O 1
ATOM 1314 N N . SER A 1 165 ? 22.280 19.182 -17.238 1.00 96.38 165 SER A N 1
ATOM 1315 C CA . SER A 1 165 ? 22.134 18.010 -16.361 1.00 96.38 165 SER A CA 1
ATOM 1316 C C . SER A 1 165 ? 20.750 17.356 -16.452 1.00 96.38 165 SER A C 1
ATOM 1318 O O . SER A 1 165 ? 20.657 16.134 -16.401 1.00 96.38 165 SER A O 1
ATOM 1320 N N . MET A 1 166 ? 19.677 18.136 -16.630 1.00 95.56 166 MET A N 1
ATOM 1321 C CA . MET A 1 166 ? 18.320 17.597 -16.790 1.00 95.56 166 MET A CA 1
ATOM 1322 C C . MET A 1 166 ? 18.172 16.871 -18.125 1.00 95.56 166 MET A C 1
ATOM 1324 O O . MET A 1 166 ? 17.561 15.806 -18.188 1.00 95.56 166 MET A O 1
ATOM 1328 N N . ILE A 1 167 ? 18.761 17.437 -19.182 1.00 95.44 167 ILE A N 1
ATOM 1329 C CA . ILE A 1 167 ? 18.780 16.828 -20.514 1.00 95.44 167 ILE A CA 1
ATOM 1330 C C . ILE A 1 167 ? 19.523 15.488 -20.461 1.00 95.44 167 ILE A C 1
ATOM 1332 O O . ILE A 1 167 ? 19.024 14.495 -20.987 1.00 95.44 167 ILE A O 1
ATOM 1336 N N . GLU A 1 168 ? 20.672 15.431 -19.783 1.00 94.88 168 GLU A N 1
ATOM 1337 C CA . GLU A 1 168 ? 21.447 14.193 -19.658 1.00 94.88 168 GLU A CA 1
ATOM 1338 C C . GLU A 1 168 ? 20.692 13.111 -18.871 1.00 94.88 168 GLU A C 1
ATOM 1340 O O . GLU A 1 168 ? 20.592 11.966 -19.316 1.00 94.88 168 GLU A O 1
ATOM 1345 N N . ILE A 1 169 ? 20.066 13.479 -17.748 1.00 93.88 169 ILE A N 1
ATOM 1346 C CA . ILE A 1 169 ? 19.230 12.557 -16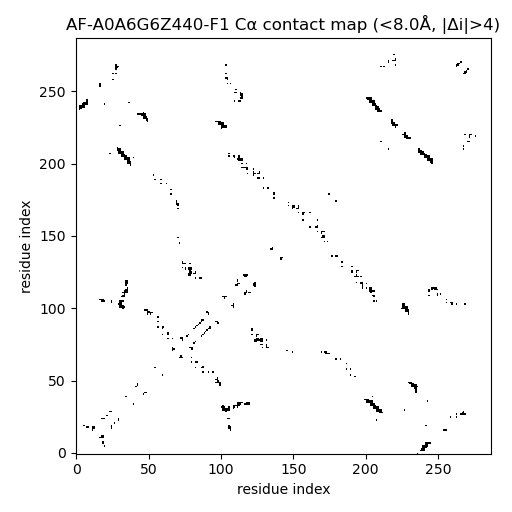.964 1.00 93.88 169 ILE A CA 1
ATOM 1347 C C . ILE A 1 169 ? 18.062 12.024 -17.805 1.00 93.88 169 ILE A C 1
ATOM 1349 O O . ILE A 1 169 ? 17.753 10.836 -17.734 1.00 93.88 169 ILE A O 1
ATOM 1353 N N . ALA A 1 170 ? 17.450 12.850 -18.655 1.00 94.50 170 ALA A N 1
ATOM 1354 C CA . ALA A 1 170 ? 16.323 12.453 -19.500 1.00 94.50 170 ALA A CA 1
ATOM 1355 C C . ALA A 1 170 ? 16.719 11.753 -20.812 1.00 94.50 170 ALA A C 1
ATOM 1357 O O . ALA A 1 170 ? 15.836 11.372 -21.583 1.00 94.50 170 ALA A O 1
ATOM 1358 N N . ARG A 1 171 ? 18.018 11.581 -21.098 1.00 96.06 171 ARG A N 1
ATOM 1359 C CA . ARG A 1 171 ? 18.492 10.929 -22.328 1.00 96.06 171 ARG A CA 1
ATOM 1360 C C . ARG A 1 171 ? 17.834 9.547 -22.491 1.00 96.06 171 ARG A C 1
ATOM 1362 O O . ARG A 1 171 ? 17.943 8.746 -21.557 1.00 96.06 171 ARG A O 1
ATOM 1369 N N . PRO A 1 172 ? 17.188 9.238 -23.634 1.00 96.31 172 PRO A N 1
ATOM 1370 C CA . PRO A 1 172 ? 16.541 7.947 -23.837 1.00 96.31 172 PRO A CA 1
ATOM 1371 C C . PRO A 1 172 ? 17.524 6.789 -23.677 1.00 96.31 172 PRO A C 1
ATOM 1373 O O . PRO A 1 172 ? 18.660 6.861 -24.151 1.00 96.31 172 PRO A O 1
ATOM 1376 N N . VAL A 1 173 ? 17.069 5.722 -23.030 1.00 95.88 173 VAL A N 1
ATOM 1377 C CA . VAL A 1 173 ? 17.816 4.472 -22.879 1.00 95.88 173 VAL A CA 1
ATOM 1378 C C . VAL A 1 173 ? 17.076 3.365 -23.610 1.00 95.88 173 VAL A C 1
ATOM 1380 O O . VAL A 1 173 ? 15.849 3.302 -23.576 1.00 95.88 173 VAL A O 1
ATOM 1383 N N . LYS A 1 174 ? 17.814 2.489 -24.292 1.00 96.00 174 LYS A N 1
ATOM 1384 C CA . LYS A 1 174 ? 17.238 1.257 -24.827 1.00 96.00 174 LYS A CA 1
ATOM 1385 C C . LYS A 1 174 ? 17.378 0.183 -23.761 1.00 96.00 174 LYS A C 1
ATOM 1387 O O . LYS A 1 174 ? 18.492 -0.109 -23.339 1.00 96.00 174 LYS A O 1
ATOM 1392 N N . VAL A 1 175 ? 16.255 -0.375 -23.327 1.00 97.81 175 VAL A N 1
ATOM 1393 C CA . VAL A 1 175 ? 16.257 -1.430 -22.312 1.00 97.81 175 VAL A CA 1
ATOM 1394 C C . VAL A 1 175 ? 16.715 -2.739 -22.949 1.00 97.81 175 VAL A C 1
ATOM 1396 O O . VAL A 1 175 ? 16.140 -3.182 -23.945 1.00 97.81 175 VAL A O 1
ATOM 1399 N N . ASP A 1 176 ? 17.741 -3.350 -22.363 1.00 98.38 176 ASP A N 1
ATOM 1400 C CA . ASP A 1 176 ? 18.153 -4.714 -22.673 1.00 98.38 176 ASP A CA 1
ATOM 1401 C C . ASP A 1 176 ? 17.190 -5.704 -21.994 1.00 98.38 176 ASP A C 1
ATOM 1403 O O . ASP A 1 176 ? 17.015 -5.693 -20.774 1.00 98.38 176 ASP A O 1
ATOM 1407 N N . LEU A 1 177 ? 16.518 -6.528 -22.802 1.00 98.62 177 LEU A N 1
ATOM 1408 C CA . LEU A 1 177 ? 15.511 -7.470 -22.317 1.00 98.62 177 LEU A CA 1
ATOM 1409 C C . LEU A 1 177 ? 16.128 -8.686 -21.629 1.00 98.62 177 LEU A C 1
ATOM 1411 O O . LEU A 1 177 ? 15.455 -9.286 -20.795 1.00 98.62 177 LEU A O 1
ATOM 1415 N N . ASP A 1 178 ? 17.369 -9.048 -21.951 1.00 98.62 178 ASP A N 1
ATOM 1416 C CA . ASP A 1 178 ? 18.051 -10.155 -21.279 1.00 98.62 178 ASP A CA 1
ATOM 1417 C C . ASP A 1 178 ? 18.493 -9.721 -19.882 1.00 98.62 178 ASP A C 1
ATOM 1419 O O . ASP A 1 178 ? 18.159 -10.388 -18.904 1.00 98.62 178 ASP A O 1
ATOM 1423 N N . TRP A 1 179 ? 19.077 -8.524 -19.764 1.00 98.56 179 TRP A N 1
ATOM 1424 C CA . TRP A 1 179 ? 19.336 -7.901 -18.463 1.00 98.56 179 TRP A CA 1
ATOM 1425 C C . TRP A 1 179 ? 18.064 -7.797 -17.610 1.00 98.56 179 TRP A C 1
ATOM 1427 O O . TRP A 1 179 ? 18.083 -8.138 -16.428 1.00 98.56 179 TRP A O 1
ATOM 1437 N N . LEU A 1 180 ? 16.939 -7.356 -18.191 1.00 98.69 180 LEU A N 1
ATOM 1438 C CA . LEU A 1 180 ? 15.685 -7.238 -17.444 1.00 98.69 180 LEU A CA 1
ATOM 1439 C C . LEU A 1 180 ? 15.193 -8.604 -16.937 1.00 98.69 180 LEU A C 1
ATOM 1441 O O . LEU A 1 180 ? 14.758 -8.695 -15.790 1.00 98.69 180 LEU A O 1
ATOM 1445 N N . ARG A 1 181 ? 15.299 -9.670 -17.744 1.00 98.75 181 ARG A N 1
ATOM 1446 C CA . ARG A 1 181 ? 14.978 -11.038 -17.295 1.00 98.75 181 ARG A CA 1
ATOM 1447 C C . ARG A 1 181 ? 15.851 -11.460 -16.121 1.00 98.75 181 ARG A C 1
ATOM 1449 O O . ARG A 1 181 ? 15.311 -11.898 -15.112 1.00 98.75 181 ARG A O 1
ATOM 1456 N N . GLU A 1 182 ? 17.162 -11.242 -16.206 1.00 98.62 182 GLU A N 1
ATOM 1457 C CA . GLU A 1 182 ? 18.088 -11.549 -15.110 1.00 98.62 182 GLU A CA 1
ATOM 1458 C C . GLU A 1 182 ? 17.724 -10.798 -13.820 1.00 98.62 182 GLU A C 1
ATOM 1460 O O . GLU A 1 182 ? 17.754 -11.379 -12.733 1.00 98.62 182 GLU A O 1
ATOM 1465 N N . GLN A 1 183 ? 17.333 -9.519 -13.919 1.00 98.56 183 GLN A N 1
ATOM 1466 C CA . GLN A 1 183 ? 16.869 -8.760 -12.754 1.00 98.56 183 GLN A CA 1
ATOM 1467 C C . GLN A 1 183 ? 15.582 -9.346 -12.166 1.00 98.56 183 GLN A C 1
ATOM 1469 O O . GLN A 1 183 ? 15.468 -9.457 -10.946 1.00 98.56 183 GLN A O 1
ATOM 1474 N N . MET A 1 184 ? 14.621 -9.731 -13.009 1.00 98.19 184 MET A N 1
ATOM 1475 C CA . MET A 1 184 ? 13.365 -10.330 -12.554 1.00 98.19 184 MET A CA 1
ATOM 1476 C C . MET A 1 184 ? 13.584 -11.690 -11.888 1.00 98.19 184 MET A C 1
ATOM 1478 O O . MET A 1 184 ? 13.024 -11.932 -10.818 1.00 98.19 184 MET A O 1
ATOM 1482 N N . ASP A 1 185 ? 14.451 -12.531 -12.449 1.00 98.31 185 ASP A N 1
ATOM 1483 C CA . ASP A 1 185 ? 14.825 -13.820 -11.862 1.00 98.31 185 ASP A CA 1
ATOM 1484 C C . ASP A 1 185 ? 15.509 -13.626 -10.501 1.00 98.31 185 ASP A C 1
ATOM 1486 O O . ASP A 1 185 ? 15.171 -14.288 -9.517 1.00 98.31 185 ASP A O 1
ATOM 1490 N N . ALA A 1 186 ? 16.404 -12.639 -10.390 1.00 98.12 186 ALA A N 1
ATOM 1491 C CA . ALA A 1 186 ? 17.073 -12.296 -9.136 1.00 98.12 186 ALA A CA 1
ATOM 1492 C C . ALA A 1 186 ? 16.135 -11.701 -8.063 1.00 98.12 186 ALA A C 1
ATOM 1494 O O . ALA A 1 186 ? 16.548 -11.549 -6.905 1.00 98.12 186 ALA A O 1
ATOM 1495 N N . LEU A 1 187 ? 14.904 -11.334 -8.434 1.00 97.94 187 LEU A N 1
ATOM 1496 C CA . LEU A 1 187 ? 13.854 -10.793 -7.565 1.00 97.94 187 LEU A CA 1
ATOM 1497 C C . LEU A 1 187 ? 12.682 -11.777 -7.367 1.00 97.94 187 LEU A C 1
ATOM 1499 O O . LEU A 1 187 ? 11.701 -11.432 -6.701 1.00 97.94 187 LEU A O 1
ATOM 1503 N N . ALA A 1 188 ? 12.788 -13.009 -7.880 1.00 97.62 188 ALA A N 1
ATOM 1504 C CA . ALA A 1 188 ? 11.711 -14.001 -7.870 1.00 97.62 188 ALA A CA 1
ATOM 1505 C C . ALA A 1 188 ? 11.176 -14.321 -6.464 1.00 97.62 188 ALA A C 1
ATOM 1507 O O . ALA A 1 188 ? 9.973 -14.512 -6.295 1.00 97.62 188 ALA A O 1
ATOM 1508 N N . ASN A 1 189 ? 12.036 -14.321 -5.440 1.00 97.00 189 ASN A N 1
ATOM 1509 C CA . ASN A 1 189 ? 11.615 -14.569 -4.057 1.00 97.00 189 ASN A CA 1
ATOM 1510 C C . ASN A 1 189 ? 10.649 -13.491 -3.544 1.00 97.00 189 ASN A C 1
ATOM 1512 O O . ASN A 1 189 ? 9.623 -13.815 -2.954 1.00 97.00 189 ASN A O 1
ATOM 1516 N N . ILE A 1 190 ? 10.946 -12.214 -3.799 1.00 96.81 190 ILE A N 1
ATOM 1517 C CA . ILE A 1 190 ? 10.111 -11.090 -3.345 1.00 96.81 190 ILE A CA 1
ATOM 1518 C C . ILE A 1 190 ? 8.775 -11.103 -4.088 1.00 96.81 190 ILE A C 1
ATOM 1520 O O . ILE A 1 190 ? 7.720 -10.906 -3.485 1.00 96.81 190 ILE A O 1
ATOM 1524 N N . ARG A 1 191 ? 8.816 -11.392 -5.394 1.00 97.62 191 ARG A N 1
ATOM 1525 C CA . ARG A 1 191 ? 7.613 -11.604 -6.199 1.00 97.62 191 ARG A CA 1
ATOM 1526 C C . ARG A 1 191 ? 6.751 -12.721 -5.616 1.00 97.62 191 ARG A C 1
ATOM 1528 O O . ARG A 1 191 ? 5.561 -12.521 -5.401 1.00 97.62 191 ARG A O 1
ATOM 1535 N N . TRP A 1 192 ? 7.358 -13.864 -5.299 1.00 97.69 192 TRP A N 1
ATOM 1536 C CA . TRP A 1 192 ? 6.645 -14.991 -4.708 1.00 97.69 192 TRP A CA 1
ATOM 1537 C C . TRP A 1 192 ? 5.976 -14.619 -3.382 1.00 97.69 192 TRP A C 1
ATOM 1539 O O . TRP A 1 192 ? 4.827 -14.996 -3.182 1.00 97.69 192 TRP A O 1
ATOM 1549 N N . VAL A 1 193 ? 6.637 -13.849 -2.508 1.00 96.31 193 VAL A N 1
ATOM 1550 C CA . VAL A 1 193 ? 6.035 -13.361 -1.251 1.00 96.31 193 VAL A CA 1
ATOM 1551 C C . VAL A 1 193 ? 4.798 -12.498 -1.523 1.00 96.31 193 VAL A C 1
ATOM 1553 O O . VAL A 1 193 ? 3.764 -12.681 -0.879 1.00 96.31 193 VAL A O 1
ATOM 1556 N N . ALA A 1 194 ? 4.883 -11.579 -2.488 1.00 96.69 194 ALA A N 1
ATOM 1557 C CA . ALA A 1 194 ? 3.772 -10.701 -2.851 1.00 96.69 194 ALA A CA 1
ATOM 1558 C C . ALA A 1 194 ? 2.580 -11.477 -3.447 1.00 96.69 194 ALA A C 1
ATOM 1560 O O . ALA A 1 194 ? 1.431 -11.212 -3.079 1.00 96.69 194 ALA A O 1
ATOM 1561 N N . ASP A 1 195 ? 2.856 -12.460 -4.307 1.00 97.69 195 ASP A N 1
ATOM 1562 C CA . ASP A 1 195 ? 1.851 -13.323 -4.939 1.00 97.69 195 ASP A CA 1
ATOM 1563 C C . ASP A 1 195 ? 1.263 -14.345 -3.941 1.00 97.69 195 ASP A C 1
ATOM 1565 O O . ASP A 1 195 ? 0.082 -14.686 -4.001 1.00 97.69 195 ASP A O 1
ATOM 1569 N N . ASP A 1 196 ? 2.059 -14.859 -2.997 1.00 97.44 196 ASP A N 1
ATOM 1570 C CA . ASP A 1 196 ? 1.604 -15.796 -1.958 1.00 97.44 196 ASP A CA 1
ATOM 1571 C C . ASP A 1 196 ? 0.575 -15.159 -1.024 1.00 97.44 196 ASP A C 1
ATOM 1573 O O . ASP A 1 196 ? -0.423 -15.803 -0.697 1.00 97.44 196 ASP A O 1
ATOM 1577 N N . ALA A 1 197 ? 0.761 -13.887 -0.660 1.00 96.00 197 ALA A N 1
ATOM 1578 C CA . ALA A 1 197 ? -0.205 -13.150 0.149 1.00 96.00 197 ALA A CA 1
ATOM 1579 C C . ALA A 1 197 ? -1.588 -13.083 -0.522 1.00 96.00 197 ALA A C 1
ATOM 1581 O O . ALA A 1 197 ? -2.597 -13.358 0.126 1.00 96.00 197 ALA A O 1
ATOM 1582 N N . GLU A 1 198 ? -1.643 -12.781 -1.822 1.00 96.94 198 GLU A N 1
ATOM 1583 C CA . GLU A 1 198 ? -2.893 -12.765 -2.593 1.00 96.94 198 GLU A CA 1
ATOM 1584 C C . GLU A 1 198 ? -3.504 -14.168 -2.725 1.00 96.94 198 GLU A C 1
ATOM 1586 O O . GLU A 1 198 ? -4.703 -14.360 -2.506 1.00 96.94 198 GLU A O 1
ATOM 1591 N N . ARG A 1 199 ? -2.684 -15.190 -3.010 1.00 97.62 199 ARG A N 1
ATOM 1592 C CA . ARG A 1 199 ? -3.160 -16.581 -3.109 1.00 97.62 199 ARG A CA 1
ATOM 1593 C C . ARG A 1 199 ? -3.784 -17.069 -1.802 1.00 97.62 199 ARG A C 1
ATOM 1595 O O . ARG A 1 199 ? -4.845 -17.695 -1.835 1.00 97.62 199 ARG A O 1
ATOM 1602 N N . ARG A 1 200 ? -3.149 -16.768 -0.667 1.00 96.81 200 ARG A N 1
ATOM 1603 C CA . ARG A 1 200 ? -3.584 -17.178 0.678 1.00 96.81 200 ARG A CA 1
ATOM 1604 C C . ARG A 1 200 ? -4.752 -16.372 1.235 1.00 96.81 200 ARG A C 1
ATOM 1606 O O . ARG A 1 200 ? -5.279 -16.756 2.273 1.00 96.81 200 ARG A O 1
ATOM 1613 N N . HIS A 1 201 ? -5.141 -15.272 0.597 1.00 97.62 201 HIS A N 1
ATOM 1614 C CA . HIS A 1 201 ? -6.218 -14.417 1.082 1.00 97.62 201 HIS A CA 1
ATOM 1615 C C . HIS A 1 201 ? -7.584 -15.096 0.921 1.00 97.62 201 HIS A C 1
ATOM 1617 O O . HIS A 1 201 ? -8.216 -15.033 -0.127 1.00 97.62 201 HIS A O 1
ATOM 1623 N N . ASP A 1 202 ? -8.056 -15.777 1.950 1.00 97.88 202 ASP A N 1
ATOM 1624 C CA . ASP A 1 202 ? -9.357 -16.446 1.988 1.00 97.88 202 ASP A CA 1
ATOM 1625 C C . ASP A 1 202 ? -10.494 -15.527 2.462 1.00 97.88 202 ASP A C 1
ATOM 1627 O O . ASP A 1 202 ? -11.643 -15.754 2.102 1.00 97.88 202 ASP A O 1
ATOM 1631 N N . HIS A 1 203 ? -10.172 -14.503 3.249 1.00 98.31 203 HIS A N 1
ATOM 1632 C CA . HIS A 1 203 ? -11.047 -13.417 3.675 1.00 98.31 203 HIS A CA 1
ATOM 1633 C C . HIS A 1 203 ? -10.205 -12.249 4.217 1.00 98.31 203 HIS A C 1
ATOM 1635 O O . HIS A 1 203 ? -9.014 -12.392 4.523 1.00 98.31 203 HIS A O 1
ATOM 1641 N N . GLY A 1 204 ? -10.832 -11.088 4.366 1.00 98.25 204 GLY A N 1
ATOM 1642 C CA . GLY A 1 204 ? -10.280 -9.943 5.082 1.00 98.25 204 GLY A CA 1
ATOM 1643 C C . GLY A 1 204 ? -10.754 -9.867 6.525 1.00 98.25 204 GLY A C 1
ATOM 1644 O O . GLY A 1 204 ? -11.758 -10.473 6.890 1.00 98.25 204 GLY A O 1
ATOM 1645 N N . ILE A 1 205 ? -10.080 -9.063 7.341 1.00 98.31 205 ILE A N 1
ATOM 1646 C CA . ILE A 1 205 ? -10.560 -8.665 8.665 1.00 98.31 205 ILE A CA 1
ATOM 1647 C C . ILE A 1 205 ? -10.433 -7.154 8.806 1.00 98.31 205 ILE A C 1
ATOM 1649 O O . ILE A 1 205 ? -9.387 -6.586 8.494 1.00 98.31 205 ILE A O 1
ATOM 1653 N N . VAL A 1 206 ? -11.471 -6.514 9.340 1.00 98.50 206 VAL A N 1
ATOM 1654 C CA . VAL A 1 206 ? -11.376 -5.152 9.871 1.00 98.50 206 VAL A CA 1
ATOM 1655 C C . VAL A 1 206 ? -11.497 -5.202 11.386 1.00 98.50 206 VAL A C 1
ATOM 1657 O O . VAL A 1 206 ? -12.451 -5.769 11.917 1.00 98.50 206 VAL A O 1
ATOM 1660 N N . TYR A 1 207 ? -10.541 -4.591 12.079 1.00 98.69 207 TYR A N 1
ATOM 1661 C CA . TYR A 1 207 ? -10.545 -4.411 13.527 1.00 98.69 207 TYR A CA 1
ATOM 1662 C C . TYR A 1 207 ? -10.936 -2.983 13.896 1.00 98.69 207 TYR A C 1
ATOM 1664 O O . TYR A 1 207 ? -10.472 -2.034 13.267 1.00 98.69 207 TYR A O 1
ATOM 1672 N N . ALA A 1 208 ? -11.722 -2.839 14.961 1.00 98.50 208 ALA A N 1
ATOM 1673 C CA . ALA A 1 208 ? -11.948 -1.578 15.659 1.00 98.50 208 ALA A CA 1
ATOM 1674 C C . ALA A 1 208 ? -11.136 -1.564 16.960 1.00 98.50 208 ALA A C 1
ATOM 1676 O O . ALA A 1 208 ? -11.242 -2.483 17.780 1.00 98.50 208 ALA A O 1
ATOM 1677 N N . VAL A 1 209 ? -10.328 -0.525 17.157 1.00 98.44 209 VAL A N 1
ATOM 1678 C CA . VAL A 1 209 ? -9.330 -0.457 18.229 1.00 98.44 209 VAL A CA 1
ATOM 1679 C C . VAL A 1 209 ? -9.532 0.808 19.059 1.00 98.44 209 VAL A C 1
ATOM 1681 O O . VAL A 1 209 ? -9.467 1.917 18.534 1.00 98.44 209 VAL A O 1
ATOM 1684 N N . LYS A 1 210 ? -9.785 0.651 20.362 1.00 97.88 210 LYS A N 1
ATOM 1685 C CA . LYS A 1 210 ? -10.071 1.760 21.281 1.00 97.88 210 LYS A CA 1
ATOM 1686 C C . LYS A 1 210 ? -8.801 2.367 21.837 1.00 97.88 210 LYS A C 1
ATOM 1688 O O . LYS A 1 210 ? -8.074 1.692 22.560 1.00 97.88 210 LYS A O 1
ATOM 1693 N N . MET A 1 211 ? -8.610 3.653 21.594 1.00 97.75 211 MET A N 1
ATOM 1694 C CA . MET A 1 211 ? -7.551 4.449 22.197 1.00 97.75 211 MET A CA 1
ATOM 1695 C C . MET A 1 211 ? -8.047 5.217 23.422 1.00 97.75 211 MET A C 1
ATOM 1697 O O . MET A 1 211 ? -9.241 5.473 23.609 1.00 97.75 211 MET A O 1
ATOM 1701 N N . THR A 1 212 ? -7.099 5.609 24.259 1.00 96.19 212 THR A N 1
ATOM 1702 C CA . THR A 1 212 ? -7.260 6.543 25.370 1.00 96.19 212 THR A CA 1
ATOM 1703 C C . THR A 1 212 ? -6.224 7.665 25.242 1.00 96.19 212 THR A C 1
ATOM 1705 O O . THR A 1 212 ? -5.277 7.548 24.463 1.00 96.19 212 THR A O 1
ATOM 1708 N N . PRO A 1 213 ? -6.359 8.767 26.000 1.00 95.31 213 PRO A N 1
ATOM 1709 C CA . PRO A 1 213 ? -5.353 9.830 26.007 1.00 95.31 213 PRO A CA 1
ATOM 1710 C C . PRO A 1 213 ? -3.925 9.357 26.329 1.00 95.31 213 PRO A C 1
ATOM 1712 O O . PRO A 1 213 ? -2.970 9.949 25.834 1.00 95.31 213 PRO A O 1
ATOM 1715 N N . ASP A 1 214 ? -3.774 8.288 27.113 1.00 94.50 214 ASP A N 1
ATOM 1716 C CA . ASP A 1 214 ? -2.464 7.729 27.471 1.00 94.50 214 ASP A CA 1
ATOM 1717 C C . ASP A 1 214 ? -1.783 7.020 26.288 1.00 94.50 214 ASP A C 1
ATOM 1719 O O . ASP A 1 214 ? -0.559 6.923 26.247 1.00 94.50 214 ASP A O 1
ATOM 1723 N N . ASP A 1 215 ? -2.558 6.570 25.296 1.00 95.38 215 ASP A N 1
ATOM 1724 C CA . ASP A 1 215 ? -2.033 5.886 24.108 1.00 95.38 215 ASP A CA 1
ATOM 1725 C C . ASP A 1 215 ? -1.482 6.863 23.057 1.00 95.38 215 ASP A C 1
ATOM 1727 O O . ASP A 1 215 ? -0.879 6.440 22.076 1.00 95.38 215 ASP A O 1
ATOM 1731 N N . LEU A 1 216 ? -1.674 8.177 23.229 1.00 95.19 216 LEU A N 1
ATOM 1732 C CA . LEU A 1 216 ? -1.207 9.177 22.260 1.00 95.19 216 LEU A CA 1
ATOM 1733 C C . LEU A 1 216 ? 0.326 9.167 22.106 1.00 95.19 216 LEU A C 1
ATOM 1735 O O . LEU A 1 216 ? 0.866 9.577 21.073 1.00 95.19 216 LEU A O 1
ATOM 1739 N N . GLN A 1 217 ? 1.047 8.683 23.123 1.00 93.00 217 GLN A N 1
ATOM 1740 C CA . GLN A 1 217 ? 2.484 8.473 23.036 1.00 93.00 217 GLN A CA 1
ATOM 1741 C C . GLN A 1 217 ? 2.797 7.286 22.112 1.00 93.00 217 GLN A C 1
ATOM 1743 O O . GLN A 1 217 ? 2.553 6.132 22.448 1.00 93.00 217 GLN A O 1
ATOM 1748 N N . GLY A 1 218 ? 3.407 7.576 20.961 1.00 91.00 218 GLY A N 1
ATOM 1749 C CA . GLY A 1 218 ? 3.726 6.572 19.939 1.00 91.00 218 GLY A CA 1
ATOM 1750 C C . GLY A 1 218 ? 2.726 6.521 18.786 1.00 91.00 218 GLY A C 1
ATOM 1751 O O . GLY A 1 218 ? 2.923 5.732 17.867 1.00 91.00 218 GLY A O 1
ATOM 1752 N N . LEU A 1 219 ? 1.707 7.386 18.804 1.00 95.62 219 LEU A N 1
ATOM 1753 C CA . LEU A 1 219 ? 0.802 7.603 17.683 1.00 95.62 219 LEU A CA 1
ATOM 1754 C C . LEU A 1 219 ? 1.127 8.907 16.949 1.00 95.62 219 LEU A C 1
ATOM 1756 O O . LEU A 1 219 ? 1.493 9.915 17.563 1.00 95.62 219 LEU A O 1
ATOM 1760 N N . GLN A 1 220 ? 0.959 8.897 15.630 1.00 94.81 220 GLN A N 1
ATOM 1761 C CA . GLN A 1 220 ? 1.032 10.076 14.769 1.00 94.81 220 GLN A CA 1
ATOM 1762 C C . GLN A 1 220 ? -0.131 10.058 13.782 1.00 94.81 220 GLN A C 1
ATOM 1764 O O . GLN A 1 220 ? -0.637 8.998 13.435 1.00 94.81 220 GLN A O 1
ATOM 1769 N N . TRP A 1 221 ? -0.585 11.233 13.351 1.00 94.00 221 TRP A N 1
ATOM 1770 C CA . TRP A 1 221 ? -1.615 11.336 12.322 1.00 94.00 221 TRP A CA 1
ATOM 1771 C C . TRP A 1 221 ? -1.067 12.058 11.101 1.00 94.00 221 TRP A C 1
ATOM 1773 O O . TRP A 1 221 ? -0.451 13.119 11.215 1.00 94.00 221 TRP A O 1
ATOM 1783 N N . ASN A 1 222 ? -1.344 11.478 9.942 1.00 89.62 222 ASN A N 1
ATOM 1784 C CA . ASN A 1 222 ? -1.014 11.993 8.634 1.00 89.62 222 ASN A CA 1
ATOM 1785 C C . ASN A 1 222 ? -2.284 11.960 7.776 1.00 89.62 222 ASN A C 1
ATOM 1787 O O . ASN A 1 222 ? -2.908 10.915 7.605 1.00 89.62 222 ASN A O 1
ATOM 1791 N N . SER A 1 223 ? -2.666 13.102 7.205 1.00 84.31 223 SER A N 1
ATOM 1792 C CA . SER A 1 223 ? -3.899 13.212 6.422 1.00 84.31 223 SER A CA 1
ATOM 1793 C C . SER A 1 223 ? -3.929 12.296 5.194 1.00 84.31 223 SER A C 1
ATOM 1795 O O . SER A 1 223 ? -5.014 11.895 4.777 1.00 84.31 223 SER A O 1
ATOM 1797 N N . SER A 1 224 ? -2.772 11.929 4.628 1.00 85.00 224 SER A N 1
ATOM 1798 C CA . SER A 1 224 ? -2.697 11.011 3.489 1.00 85.00 224 SER A CA 1
ATOM 1799 C C . SER A 1 224 ? -2.530 9.549 3.895 1.00 85.00 224 SER A C 1
ATOM 1801 O O . SER A 1 224 ? -3.059 8.688 3.200 1.00 85.00 224 SER A O 1
ATOM 1803 N N . MET A 1 225 ? -1.867 9.244 5.015 1.00 86.25 225 MET A N 1
ATOM 1804 C CA . MET A 1 225 ? -1.503 7.864 5.404 1.00 86.25 225 MET A CA 1
ATOM 1805 C C . MET A 1 225 ? -2.388 7.273 6.509 1.00 86.25 225 MET A C 1
ATOM 1807 O O . MET A 1 225 ? -2.394 6.060 6.706 1.00 86.25 225 MET A O 1
ATOM 1811 N N . GLY A 1 226 ? -3.169 8.107 7.196 1.00 92.75 226 GLY A N 1
ATOM 1812 C CA . GLY A 1 226 ? -3.984 7.704 8.334 1.00 92.75 226 GLY A CA 1
ATOM 1813 C C . GLY A 1 226 ? -3.265 7.914 9.665 1.00 92.75 226 GLY A C 1
ATOM 1814 O O . GLY A 1 226 ? -2.548 8.894 9.866 1.00 92.75 226 GLY A O 1
ATOM 1815 N N . ILE A 1 227 ? -3.504 7.010 10.608 1.00 95.88 227 ILE A N 1
ATOM 1816 C CA . ILE A 1 227 ? -2.891 7.013 11.935 1.00 95.88 227 ILE A CA 1
ATOM 1817 C C . ILE A 1 227 ? -1.755 5.993 11.943 1.00 95.88 227 ILE A C 1
ATOM 1819 O O . ILE A 1 227 ? -1.947 4.825 11.616 1.00 95.88 227 ILE A O 1
ATOM 1823 N N . GLU A 1 228 ? -0.580 6.429 12.358 1.00 94.88 228 GLU A N 1
ATOM 1824 C CA . GLU A 1 228 ? 0.623 5.615 12.456 1.00 94.88 228 GLU A CA 1
ATOM 1825 C C . GLU A 1 228 ? 0.893 5.270 13.916 1.00 94.88 228 GLU A C 1
ATOM 1827 O O . GLU A 1 228 ? 0.798 6.145 14.777 1.00 94.88 228 GLU A O 1
ATOM 1832 N N . ALA A 1 229 ? 1.265 4.023 14.197 1.00 94.56 229 ALA A N 1
ATOM 1833 C CA . ALA A 1 229 ? 1.767 3.619 15.504 1.00 94.56 229 ALA A CA 1
ATOM 1834 C C . ALA A 1 229 ? 3.198 3.083 15.396 1.00 94.56 229 ALA A C 1
ATOM 1836 O O . ALA A 1 229 ? 3.479 2.180 14.608 1.00 94.56 229 ALA A O 1
ATOM 1837 N N . THR A 1 230 ? 4.092 3.623 16.223 1.00 91.44 230 THR A N 1
ATOM 1838 C CA . THR A 1 230 ? 5.487 3.164 16.354 1.00 91.44 230 THR A CA 1
ATOM 1839 C C . THR A 1 230 ? 5.660 2.128 17.463 1.00 91.44 230 THR A C 1
ATOM 1841 O O . THR A 1 230 ? 6.724 1.527 17.612 1.00 91.44 230 THR A O 1
ATOM 1844 N N . THR A 1 231 ? 4.619 1.913 18.266 1.00 92.38 231 THR A N 1
ATOM 1845 C CA . THR A 1 231 ? 4.607 0.989 19.399 1.00 92.38 231 THR A CA 1
ATOM 1846 C C . THR A 1 231 ? 3.607 -0.139 19.167 1.00 92.38 231 THR A C 1
ATOM 1848 O O . THR A 1 231 ? 2.709 -0.059 18.330 1.00 92.38 231 THR A O 1
ATOM 1851 N N . THR A 1 232 ? 3.777 -1.234 19.909 1.00 94.75 232 THR A N 1
ATOM 1852 C CA . THR A 1 232 ? 2.816 -2.340 19.882 1.00 94.75 232 THR A CA 1
ATOM 1853 C C . THR A 1 232 ? 1.491 -1.897 20.494 1.00 94.75 232 THR A C 1
ATOM 1855 O O . THR A 1 232 ? 1.468 -1.420 21.629 1.00 94.75 232 THR A O 1
ATOM 1858 N N . ILE A 1 233 ? 0.389 -2.134 19.784 1.00 96.94 233 ILE A N 1
ATOM 1859 C CA . ILE A 1 233 ? -0.961 -1.940 20.315 1.00 96.94 233 ILE A CA 1
ATOM 1860 C C . ILE A 1 233 ? -1.458 -3.280 20.864 1.00 96.94 233 ILE A C 1
ATOM 1862 O O . ILE A 1 233 ? -1.634 -4.225 20.092 1.00 96.94 233 ILE A O 1
ATOM 1866 N N . PRO A 1 234 ? -1.677 -3.413 22.183 1.00 96.94 234 PRO A N 1
ATOM 1867 C CA . PRO A 1 234 ? -2.006 -4.699 22.775 1.00 96.94 234 PRO A CA 1
ATOM 1868 C C . PRO A 1 234 ? -3.384 -5.188 22.324 1.00 96.94 234 PRO A C 1
ATOM 1870 O O . PRO A 1 234 ? -4.311 -4.400 22.127 1.00 96.94 234 PRO A O 1
ATOM 1873 N N . ALA A 1 235 ? -3.548 -6.512 22.256 1.00 97.38 235 ALA A N 1
ATOM 1874 C CA . ALA A 1 235 ? -4.813 -7.144 21.881 1.00 97.38 235 ALA A CA 1
ATOM 1875 C C . ALA A 1 235 ? -5.998 -6.704 22.762 1.00 97.38 235 ALA A C 1
ATOM 1877 O O . ALA A 1 235 ? -7.146 -6.701 22.326 1.00 97.38 235 ALA A O 1
ATOM 1878 N N . SER A 1 236 ? -5.727 -6.261 23.993 1.00 97.06 236 SER A N 1
ATOM 1879 C CA . SER A 1 236 ? -6.744 -5.746 24.908 1.00 97.06 236 SER A CA 1
ATOM 1880 C C . SER A 1 236 ? -7.441 -4.462 24.448 1.00 97.06 236 SER A C 1
ATOM 1882 O O . SER A 1 236 ? -8.467 -4.094 25.016 1.00 97.06 236 SER A O 1
ATOM 1884 N N . LYS A 1 237 ? -6.903 -3.774 23.436 1.00 97.75 237 LYS A N 1
ATOM 1885 C CA . LYS A 1 237 ? -7.493 -2.560 22.856 1.00 97.75 237 LYS A CA 1
ATOM 1886 C C . LYS A 1 237 ? -8.485 -2.868 21.730 1.00 97.75 237 LYS A C 1
ATOM 1888 O O . LYS A 1 237 ? -9.187 -1.963 21.287 1.00 97.75 237 LYS A O 1
ATOM 1893 N N . MET A 1 238 ? -8.565 -4.116 21.261 1.00 98.25 238 MET A N 1
ATOM 1894 C CA . MET A 1 238 ? -9.515 -4.514 20.221 1.00 98.25 238 MET A CA 1
ATOM 1895 C C . MET A 1 238 ? -10.934 -4.584 20.790 1.00 98.25 238 MET A C 1
ATOM 1897 O O . MET A 1 238 ? -11.223 -5.400 21.665 1.00 98.25 238 MET A O 1
ATOM 1901 N N . LEU A 1 239 ? -11.824 -3.734 20.278 1.00 97.69 239 LEU A N 1
ATOM 1902 C CA . LEU A 1 239 ? -13.239 -3.723 20.654 1.00 97.69 239 LEU A CA 1
ATOM 1903 C C . LEU A 1 239 ? -14.036 -4.744 19.856 1.00 97.69 239 LEU A C 1
ATOM 1905 O O . LEU A 1 239 ? -14.839 -5.495 20.412 1.00 97.69 239 LEU A O 1
ATOM 1909 N N . ALA A 1 240 ? -13.828 -4.738 18.542 1.00 98.12 240 ALA A N 1
ATOM 1910 C CA . ALA A 1 240 ? -14.593 -5.544 17.616 1.00 98.12 240 ALA A CA 1
ATOM 1911 C C . ALA A 1 240 ? -13.769 -5.954 16.399 1.00 98.12 240 ALA A C 1
ATOM 1913 O O . ALA A 1 240 ? -12.766 -5.315 16.067 1.00 98.12 240 ALA A O 1
ATOM 1914 N N . LYS A 1 241 ? -14.230 -7.008 15.726 1.00 98.19 241 LYS A N 1
ATOM 1915 C CA . LYS A 1 241 ? -13.735 -7.423 14.416 1.00 98.19 241 LYS A CA 1
ATOM 1916 C C . LYS A 1 241 ? -14.879 -7.845 13.500 1.00 98.19 241 LYS A C 1
ATOM 1918 O O . LYS A 1 241 ? -15.893 -8.361 13.975 1.00 98.19 241 LYS A O 1
ATOM 1923 N N . ILE A 1 242 ? -14.685 -7.653 12.202 1.00 98.38 242 ILE A N 1
ATOM 1924 C CA . ILE A 1 242 ? -15.584 -8.105 11.137 1.00 98.38 242 ILE A CA 1
ATOM 1925 C C . ILE A 1 242 ? -14.761 -8.863 10.104 1.00 98.38 242 ILE A C 1
ATOM 1927 O O . ILE A 1 242 ? -13.720 -8.371 9.670 1.00 98.38 242 ILE A O 1
ATOM 1931 N N . ALA A 1 243 ? -15.237 -10.045 9.712 1.00 98.19 243 ALA A N 1
ATOM 1932 C CA . ALA A 1 243 ? -14.673 -10.799 8.600 1.00 98.19 243 ALA A CA 1
ATOM 1933 C C . ALA A 1 243 ? -15.287 -10.337 7.279 1.00 98.19 243 ALA A C 1
ATOM 1935 O O . ALA A 1 243 ? -16.504 -10.338 7.129 1.00 98.19 243 ALA A O 1
ATOM 1936 N N . VAL A 1 244 ? -14.442 -9.944 6.333 1.00 97.75 244 VAL A N 1
ATOM 1937 C CA . VAL A 1 244 ? -14.826 -9.417 5.022 1.00 97.75 244 VAL A CA 1
ATOM 1938 C C . VAL A 1 244 ? -14.743 -10.549 3.996 1.00 97.75 244 VAL A C 1
ATOM 1940 O O . VAL A 1 244 ? -13.678 -11.161 3.878 1.00 97.75 244 VAL A O 1
ATOM 1943 N N . PRO A 1 245 ? -15.822 -10.853 3.254 1.00 97.75 245 PRO A N 1
ATOM 1944 C CA . PRO A 1 245 ? -15.806 -11.895 2.231 1.00 97.75 245 PRO A CA 1
ATOM 1945 C C . PRO A 1 245 ? -14.712 -11.671 1.180 1.00 97.75 245 PRO A C 1
ATOM 1947 O O . PRO A 1 245 ? -14.453 -10.537 0.780 1.00 97.75 245 PRO A O 1
ATOM 1950 N N . ARG A 1 246 ? -14.091 -12.755 0.697 1.00 96.69 246 ARG A N 1
ATOM 1951 C CA . ARG A 1 246 ? -13.017 -12.706 -0.316 1.00 96.69 246 ARG A CA 1
ATOM 1952 C C . ARG A 1 246 ? -13.412 -11.964 -1.589 1.00 96.69 246 ARG A C 1
ATOM 1954 O O . ARG A 1 246 ? -12.579 -11.315 -2.212 1.00 96.69 246 ARG A O 1
ATOM 1961 N N . ASP A 1 247 ? -14.652 -12.158 -2.013 1.00 95.69 247 ASP A N 1
ATOM 1962 C CA . ASP A 1 247 ? -15.226 -11.625 -3.244 1.00 95.69 247 ASP A CA 1
ATOM 1963 C C . ASP A 1 247 ? -15.770 -10.201 -3.082 1.00 95.69 247 ASP A C 1
ATOM 1965 O O . ASP A 1 247 ? -16.226 -9.603 -4.057 1.00 95.69 247 ASP A O 1
ATOM 1969 N N . TYR A 1 248 ? -15.685 -9.624 -1.879 1.00 94.44 248 TYR A N 1
ATOM 1970 C CA . TYR A 1 248 ? -16.054 -8.237 -1.667 1.00 94.44 248 TYR A CA 1
ATOM 1971 C C . TYR A 1 248 ? -15.049 -7.289 -2.333 1.00 94.44 248 TYR A C 1
ATOM 1973 O O . TYR A 1 248 ? -13.845 -7.317 -2.065 1.00 94.44 248 TYR A O 1
ATOM 1981 N N . SER A 1 249 ? -15.571 -6.381 -3.155 1.00 89.19 249 SER A N 1
ATOM 1982 C CA . SER A 1 249 ? -14.823 -5.269 -3.734 1.00 89.19 249 SER A CA 1
ATOM 1983 C C . SER A 1 249 ? -15.287 -3.950 -3.125 1.00 89.19 249 SER A C 1
ATOM 1985 O O . SER A 1 249 ? -16.467 -3.603 -3.210 1.00 89.19 249 SER A O 1
ATOM 1987 N N . CYS A 1 250 ? -14.357 -3.185 -2.559 1.00 84.88 250 CYS A N 1
ATOM 1988 C CA . CYS A 1 250 ? -14.656 -1.864 -2.022 1.00 84.88 250 CYS A CA 1
ATOM 1989 C C . CYS A 1 250 ? -14.875 -0.857 -3.161 1.00 84.88 250 CYS A C 1
ATOM 1991 O O . CYS A 1 250 ? -14.063 -0.766 -4.084 1.00 84.88 250 CYS A O 1
ATOM 1993 N N . ASN A 1 251 ? -15.933 -0.047 -3.075 1.00 80.44 251 ASN A N 1
ATOM 1994 C CA . ASN A 1 251 ? -16.063 1.129 -3.928 1.00 80.44 251 ASN A CA 1
ATOM 1995 C C . ASN A 1 251 ? -15.185 2.253 -3.359 1.00 80.44 251 ASN A C 1
ATOM 1997 O O . ASN A 1 251 ? -15.548 2.887 -2.372 1.00 80.44 251 ASN A O 1
ATOM 2001 N N . LEU A 1 252 ? -14.036 2.505 -3.990 1.00 65.88 252 LEU A N 1
ATOM 2002 C CA . LEU A 1 252 ? -13.089 3.562 -3.602 1.00 65.88 252 LEU A CA 1
ATOM 2003 C C . LEU A 1 252 ? -13.691 4.977 -3.619 1.00 65.88 252 LEU A C 1
ATOM 2005 O O . LEU A 1 252 ? -13.117 5.887 -3.030 1.00 65.88 252 LEU A O 1
ATOM 2009 N N . PHE A 1 253 ? -14.827 5.163 -4.295 1.00 62.38 253 PHE A N 1
ATOM 2010 C CA . PHE A 1 253 ? -15.522 6.443 -4.417 1.00 62.38 253 PHE A CA 1
ATOM 2011 C C . PHE A 1 253 ? -16.704 6.586 -3.454 1.00 62.38 253 PHE A C 1
ATOM 2013 O O . PHE A 1 253 ? -17.465 7.543 -3.580 1.00 62.38 253 PHE A O 1
ATOM 2020 N N . ALA A 1 254 ? -16.902 5.641 -2.528 1.00 66.94 254 ALA A N 1
ATOM 2021 C CA . ALA A 1 254 ? -17.898 5.805 -1.478 1.00 66.94 254 ALA A CA 1
ATOM 2022 C C . ALA A 1 254 ? -17.529 7.034 -0.628 1.00 66.94 254 ALA A C 1
ATOM 2024 O O . ALA A 1 254 ? -16.467 7.076 -0.003 1.00 66.94 254 ALA A O 1
ATOM 2025 N N . ASP A 1 255 ? -18.385 8.056 -0.662 1.00 63.59 255 ASP A N 1
ATOM 2026 C CA . ASP A 1 255 ? -18.139 9.333 -0.000 1.00 63.59 255 ASP A CA 1
ATOM 2027 C C . ASP A 1 255 ? -18.130 9.148 1.522 1.00 63.59 255 ASP A C 1
ATOM 2029 O O . ASP A 1 255 ? -19.159 8.899 2.143 1.00 63.59 255 ASP A O 1
ATOM 2033 N N . CYS A 1 256 ? -16.943 9.246 2.119 1.00 67.69 256 CYS A N 1
ATOM 2034 C CA . CYS A 1 256 ? -16.744 9.202 3.567 1.00 67.69 256 CYS A CA 1
ATOM 2035 C C . CYS A 1 256 ? -16.584 10.610 4.169 1.00 67.69 256 CYS A C 1
ATOM 2037 O O . CYS A 1 256 ? -16.152 10.729 5.319 1.00 67.69 256 CYS A O 1
ATOM 2039 N N . GLY A 1 257 ? -16.842 11.670 3.392 1.00 74.06 257 GLY A N 1
ATOM 2040 C CA . GLY A 1 257 ? -16.484 13.046 3.728 1.00 74.06 257 GLY A CA 1
ATOM 2041 C C . GLY A 1 257 ? -17.041 13.501 5.073 1.00 74.06 257 GLY A C 1
ATOM 2042 O O . GLY A 1 257 ? -16.287 13.987 5.915 1.00 74.06 257 GLY A O 1
ATOM 2043 N N . ASP A 1 258 ? -18.330 13.271 5.317 1.00 80.88 258 ASP A N 1
ATOM 2044 C CA . ASP A 1 258 ? -19.004 13.748 6.529 1.00 80.88 258 ASP A CA 1
ATOM 2045 C C . ASP A 1 258 ? -18.495 13.071 7.808 1.00 80.88 258 ASP A C 1
ATOM 2047 O O . ASP A 1 258 ? -18.236 13.745 8.810 1.00 80.88 258 ASP A O 1
ATOM 2051 N N . GLU A 1 259 ? -18.311 11.747 7.791 1.00 79.62 259 GLU A N 1
ATOM 2052 C CA . GLU A 1 259 ? -17.772 11.025 8.950 1.00 79.62 259 GLU A CA 1
ATOM 2053 C C . GLU A 1 259 ? -16.308 11.399 9.183 1.00 79.62 259 GLU A C 1
ATOM 2055 O O . GLU A 1 259 ? -15.905 11.673 10.313 1.00 79.62 259 GLU A O 1
ATOM 2060 N N . TYR A 1 260 ? -15.513 11.510 8.120 1.00 81.50 260 TYR A N 1
ATOM 2061 C CA . TYR A 1 260 ? -14.130 11.958 8.230 1.00 81.50 260 TYR A CA 1
ATOM 2062 C C . TYR A 1 260 ? -14.024 13.359 8.860 1.00 81.50 260 TYR A C 1
ATOM 2064 O O . TYR A 1 260 ? -13.270 13.552 9.818 1.00 81.50 260 TYR A O 1
ATOM 2072 N N . ILE A 1 261 ? -14.828 14.320 8.393 1.00 83.44 261 ILE A N 1
ATOM 2073 C CA . ILE A 1 261 ? -14.892 15.6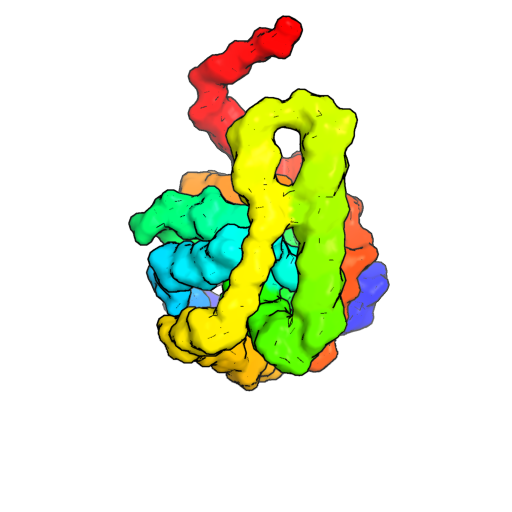82 8.950 1.00 83.44 261 ILE A CA 1
ATOM 2074 C C . ILE A 1 261 ? -15.305 15.648 10.425 1.00 83.44 261 ILE A C 1
ATOM 2076 O O . ILE A 1 261 ? -14.705 16.333 11.259 1.00 83.44 261 ILE A O 1
ATOM 2080 N N . ARG A 1 262 ? -16.294 14.822 10.783 1.00 85.44 262 ARG A N 1
ATOM 2081 C CA . ARG A 1 262 ? -16.739 14.670 12.173 1.00 85.44 262 ARG A CA 1
ATOM 2082 C C . ARG A 1 262 ? -15.597 14.207 13.072 1.00 85.44 262 ARG A C 1
ATOM 2084 O O . ARG A 1 262 ? -15.372 14.804 14.128 1.00 85.44 262 ARG A O 1
ATOM 2091 N N . ARG A 1 263 ? -14.823 13.209 12.643 1.00 86.06 263 ARG A N 1
ATOM 2092 C CA . ARG A 1 263 ? -13.667 12.701 13.400 1.00 86.06 263 ARG A CA 1
ATOM 2093 C C . ARG A 1 263 ? -12.540 13.719 13.527 1.00 86.06 263 ARG A C 1
ATOM 2095 O O . ARG A 1 263 ? -11.859 13.739 14.547 1.00 86.06 263 ARG A O 1
ATOM 2102 N N . GLN A 1 264 ? -12.379 14.620 12.560 1.00 86.25 264 GLN A N 1
ATOM 2103 C CA . GLN A 1 264 ? -11.432 15.734 12.672 1.00 86.25 264 GLN A CA 1
ATOM 2104 C C . GLN A 1 264 ? -11.836 16.802 13.700 1.00 86.25 264 GLN A C 1
ATOM 2106 O O . GLN A 1 264 ? -11.027 17.674 14.013 1.00 86.25 264 GLN A O 1
ATOM 2111 N N . SER A 1 265 ? -13.055 16.754 14.245 1.00 88.31 265 SER A N 1
ATOM 2112 C CA . SER A 1 265 ? -13.538 17.744 15.216 1.00 88.31 265 SER A CA 1
ATOM 2113 C C . SER A 1 265 ? -13.381 17.315 16.683 1.00 88.31 265 SER A C 1
ATOM 2115 O O . SER A 1 265 ? -13.264 18.174 17.560 1.00 88.31 265 SER A O 1
ATOM 2117 N N . ALA A 1 266 ? -13.324 16.008 16.977 1.00 91.81 266 ALA A N 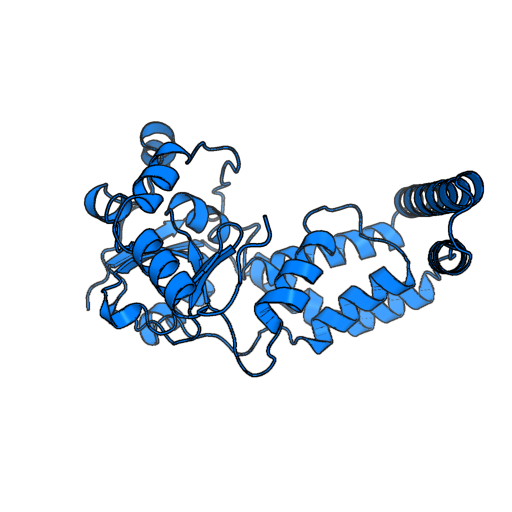1
ATOM 2118 C CA . ALA A 1 266 ? -13.276 15.491 18.348 1.00 91.81 266 ALA A CA 1
ATOM 2119 C C . ALA A 1 266 ? -12.429 14.211 18.504 1.00 91.81 266 ALA A C 1
ATOM 2121 O O . ALA A 1 266 ? -12.218 13.462 17.560 1.00 91.81 266 ALA A O 1
ATOM 2122 N N . GLY A 1 267 ? -11.963 13.950 19.731 1.00 94.31 267 GLY A N 1
ATOM 2123 C CA . GLY A 1 267 ? -11.260 12.716 20.115 1.00 94.31 267 GLY A CA 1
ATOM 2124 C C . GLY A 1 267 ? -9.825 12.598 19.604 1.00 94.31 267 GLY A C 1
ATOM 2125 O O . GLY A 1 267 ? -9.020 13.514 19.803 1.00 94.31 267 GLY A O 1
ATOM 2126 N N . LEU A 1 268 ? -9.507 11.445 19.013 1.00 95.31 268 LEU A N 1
ATOM 2127 C CA . LEU A 1 268 ? -8.153 10.995 18.700 1.00 95.31 268 LEU A CA 1
ATOM 2128 C C . LEU A 1 268 ? -7.453 11.913 17.693 1.00 95.31 268 LEU A C 1
ATOM 2130 O O . LEU A 1 268 ? -6.368 12.413 17.984 1.00 95.31 268 LEU A O 1
ATOM 2134 N N . ILE A 1 269 ? -8.080 12.202 16.550 1.00 94.94 269 ILE A N 1
ATOM 2135 C CA . ILE A 1 269 ? -7.448 12.977 15.469 1.00 94.94 269 ILE A CA 1
ATOM 2136 C C . ILE A 1 269 ? -7.050 14.397 15.917 1.00 94.94 269 ILE A C 1
ATOM 2138 O O . ILE A 1 269 ? -5.867 14.741 15.815 1.00 94.94 269 ILE A O 1
ATOM 2142 N N . PRO A 1 270 ? -7.940 15.218 16.515 1.00 95.06 270 PRO A N 1
ATOM 2143 C CA . PRO A 1 270 ? -7.537 16.514 17.061 1.00 95.06 270 PRO A CA 1
ATOM 2144 C C . PRO A 1 270 ? -6.490 16.415 18.171 1.00 95.06 270 PRO A C 1
ATOM 2146 O O . PRO A 1 270 ? -5.698 17.341 18.352 1.00 95.06 270 PRO A O 1
ATOM 2149 N N . ALA A 1 271 ? -6.504 15.342 18.972 1.00 95.38 271 ALA A N 1
ATOM 2150 C CA . ALA A 1 271 ? -5.518 15.152 20.030 1.00 95.38 271 ALA A CA 1
ATOM 2151 C C . ALA A 1 271 ? -4.116 14.918 19.449 1.00 95.38 271 ALA A C 1
ATOM 2153 O O . ALA A 1 271 ? -3.174 15.587 19.881 1.00 95.38 271 ALA A O 1
ATOM 2154 N N . LEU A 1 272 ? -4.003 14.074 18.419 1.00 95.00 272 LEU A N 1
ATOM 2155 C CA . LEU A 1 272 ? -2.757 13.834 17.686 1.00 95.00 272 LEU A CA 1
ATOM 2156 C C . LEU A 1 272 ? -2.264 15.101 16.974 1.00 95.00 272 LEU A C 1
ATOM 2158 O O . LEU A 1 272 ? -1.093 15.460 17.100 1.00 95.00 272 LEU A O 1
ATOM 2162 N N . ALA A 1 273 ? -3.159 15.848 16.319 1.00 92.06 273 ALA A N 1
ATOM 2163 C CA . ALA A 1 273 ? -2.808 17.117 15.675 1.00 92.06 273 ALA A CA 1
ATOM 2164 C C . ALA A 1 273 ? -2.253 18.149 16.680 1.00 92.06 273 ALA A C 1
ATOM 2166 O O . ALA A 1 273 ? -1.249 18.817 16.424 1.00 92.06 273 ALA A O 1
ATOM 2167 N N . ARG A 1 274 ? -2.857 18.253 17.874 1.00 93.12 274 ARG A N 1
ATOM 2168 C CA . ARG A 1 274 ? -2.347 19.124 18.949 1.00 93.12 274 ARG A CA 1
ATOM 2169 C C . ARG A 1 274 ? -0.987 18.670 19.478 1.00 93.12 274 ARG A C 1
ATOM 2171 O O . ARG A 1 274 ? -0.166 19.523 19.813 1.00 93.12 274 ARG A O 1
ATOM 2178 N N . GLN A 1 275 ? -0.748 17.363 19.577 1.00 91.06 275 GLN A N 1
ATOM 2179 C CA . GLN A 1 275 ? 0.539 16.812 20.005 1.00 91.06 275 GLN A CA 1
ATOM 2180 C C . GLN A 1 275 ? 1.655 17.151 19.013 1.00 91.06 275 GLN A C 1
ATOM 2182 O O . GLN A 1 275 ? 2.714 17.610 19.442 1.00 91.06 275 GLN A O 1
ATOM 2187 N N . ALA A 1 276 ? 1.399 17.018 17.709 1.00 87.44 276 ALA A N 1
ATOM 2188 C CA . ALA A 1 276 ? 2.354 17.389 16.665 1.00 87.44 276 ALA A CA 1
ATOM 2189 C C . ALA A 1 276 ? 2.757 18.874 16.757 1.00 87.44 276 ALA A C 1
ATOM 2191 O O . ALA A 1 276 ? 3.944 19.197 16.769 1.00 87.44 276 ALA A O 1
ATOM 2192 N N . ASN A 1 277 ? 1.784 19.772 16.954 1.00 85.56 277 ASN A N 1
ATOM 2193 C CA . ASN A 1 277 ? 2.047 21.210 17.104 1.00 85.56 277 ASN A CA 1
ATOM 2194 C C . ASN A 1 277 ? 2.868 21.553 18.359 1.00 85.56 277 ASN A C 1
ATOM 2196 O O . ASN A 1 277 ? 3.628 22.517 18.357 1.00 85.56 277 ASN A O 1
ATOM 2200 N N . ARG A 1 278 ? 2.738 20.772 19.439 1.00 84.25 278 ARG A N 1
ATOM 2201 C CA . ARG A 1 278 ? 3.539 20.955 20.664 1.00 84.25 278 ARG A CA 1
ATOM 2202 C C . ARG A 1 278 ? 4.973 20.454 20.516 1.00 84.25 278 ARG A C 1
ATOM 2204 O O . ARG A 1 278 ? 5.855 20.988 21.179 1.00 84.25 278 ARG A O 1
ATOM 2211 N N . ALA A 1 279 ? 5.198 19.446 19.675 1.00 74.88 279 ALA A N 1
ATOM 2212 C CA . ALA A 1 279 ? 6.522 18.891 19.404 1.00 74.88 279 ALA A CA 1
ATOM 2213 C C . ALA A 1 279 ? 7.362 19.762 18.448 1.00 74.88 279 ALA A C 1
ATOM 2215 O O . ALA A 1 279 ? 8.571 19.563 18.362 1.00 74.88 279 ALA A O 1
ATOM 2216 N N . ALA A 1 280 ? 6.753 20.753 17.783 1.00 69.06 280 ALA A N 1
ATOM 2217 C CA . ALA A 1 280 ? 7.412 21.672 16.853 1.00 69.06 280 ALA A CA 1
ATOM 2218 C C . ALA A 1 280 ? 7.550 23.129 17.374 1.00 69.06 280 ALA A C 1
ATOM 2220 O O . ALA A 1 280 ? 7.154 24.065 16.673 1.00 69.06 280 ALA A O 1
ATOM 2221 N N . PRO A 1 281 ? 8.107 23.399 18.576 1.00 49.31 281 PRO A N 1
ATOM 2222 C CA . PRO A 1 281 ? 8.338 24.772 19.010 1.00 49.31 281 PRO A CA 1
ATOM 2223 C C . PRO A 1 281 ? 9.547 25.348 18.252 1.00 49.31 281 PRO A C 1
ATOM 2225 O O . PRO A 1 281 ? 10.688 25.197 18.681 1.00 49.31 281 PRO A O 1
ATOM 2228 N N . GLY A 1 282 ? 9.313 25.988 17.099 1.00 55.69 282 GLY A N 1
ATOM 2229 C CA . GLY A 1 282 ? 10.389 26.665 16.362 1.00 55.69 282 GLY A CA 1
ATOM 2230 C C . GLY A 1 282 ? 10.136 27.082 14.910 1.00 55.69 282 GLY A C 1
ATOM 2231 O O . GLY A 1 282 ? 10.962 27.813 14.367 1.00 55.69 282 GLY A O 1
ATOM 2232 N N . SER A 1 283 ? 9.036 26.694 14.255 1.00 41.56 283 SER A N 1
ATOM 2233 C CA . SER A 1 283 ? 8.748 27.202 12.904 1.00 41.56 283 SER A CA 1
ATOM 2234 C C . SER A 1 283 ? 8.170 28.615 12.987 1.00 41.56 283 SER A C 1
ATOM 2236 O O . SER A 1 283 ? 6.963 28.816 13.125 1.00 41.56 283 SER A O 1
ATOM 2238 N N . VAL A 1 284 ? 9.066 29.599 12.952 1.00 39.78 284 VAL A N 1
ATOM 2239 C CA . VAL A 1 284 ? 8.750 31.012 12.746 1.00 39.78 284 VAL A CA 1
ATOM 2240 C C . VAL A 1 284 ? 7.872 31.149 11.502 1.00 39.78 284 VAL A C 1
ATOM 2242 O O . VAL A 1 284 ? 8.218 30.669 10.425 1.00 39.78 284 VAL A O 1
ATOM 2245 N N . SER A 1 285 ? 6.733 31.816 11.678 1.00 37.81 285 SER A N 1
ATOM 2246 C CA . SER A 1 285 ? 5.862 32.287 10.606 1.00 37.81 285 SER A CA 1
ATOM 2247 C C . SER A 1 285 ? 6.659 33.197 9.671 1.00 37.81 285 SER A C 1
ATOM 2249 O O . SER A 1 285 ? 7.010 34.310 10.059 1.00 37.81 285 SER A O 1
ATOM 2251 N N . LEU A 1 286 ? 6.936 32.745 8.449 1.00 34.53 286 LEU A N 1
ATOM 2252 C CA . LEU A 1 286 ? 7.306 33.639 7.356 1.00 34.53 286 LEU A CA 1
ATOM 2253 C C . LEU A 1 286 ? 6.006 34.128 6.713 1.00 34.53 286 LEU A C 1
ATOM 2255 O O . LEU A 1 286 ? 5.358 33.396 5.967 1.00 34.53 286 LEU A O 1
ATOM 2259 N N . THR A 1 287 ? 5.605 35.337 7.107 1.00 47.25 287 THR A N 1
ATOM 2260 C CA . THR A 1 287 ? 4.782 36.235 6.284 1.00 47.25 287 THR A CA 1
ATOM 2261 C C . THR A 1 287 ? 5.534 36.647 5.032 1.00 47.25 287 THR A C 1
ATOM 2263 O O . THR A 1 287 ? 6.755 36.899 5.175 1.00 47.25 287 THR A O 1
#